Protein AF-A0A7X8XAA8-F1 (afdb_monomer_lite)

Foldseek 3Di:
DVVVLVLLVLQVVHAPEEAELLDDFAADPDPDQFDAAQKKKKKAWSDDWDFWAWQRGTDTDDHRHMYIYHHRITTDPPLQPGNAQTWMKMWILPDQWIWIWIWTQHRNSDIAIPDTGDTDHSVLSVLLVVLVVVLVPDDSVCSVVCVCVSPRVSVVVVSVRVSVVVVVVVVVVVVDPDDDPLQVRLVRVCRVCVNPPSDQVVSCVHSVHHSVSVD

pLDDT: mean 80.94, std 14.47, range [39.38, 98.06]

Structure (mmCIF, N/CA/C/O backbone):
data_AF-A0A7X8XAA8-F1
#
_entry.id   AF-A0A7X8XAA8-F1
#
loop_
_atom_site.group_PDB
_atom_site.id
_atom_site.type_symbol
_atom_site.label_atom_id
_atom_site.label_alt_id
_atom_site.label_comp_id
_atom_site.label_asym_id
_atom_site.label_entity_id
_atom_site.label_seq_id
_atom_site.pdbx_PDB_ins_code
_atom_site.Cartn_x
_atom_site.Cartn_y
_atom_site.Cartn_z
_atom_site.occupancy
_atom_site.B_iso_or_equiv
_atom_site.auth_seq_id
_atom_site.auth_comp_id
_atom_site.auth_asym_id
_atom_site.auth_atom_id
_atom_site.pdbx_PDB_model_num
ATOM 1 N N . MET A 1 1 ? -15.225 1.661 12.985 1.00 77.25 1 MET A N 1
ATOM 2 C CA . MET A 1 1 ? -14.283 0.663 13.542 1.00 77.25 1 MET A CA 1
ATOM 3 C C . MET A 1 1 ? -14.675 -0.763 13.195 1.00 77.25 1 MET A C 1
ATOM 5 O O . MET A 1 1 ? -13.894 -1.378 12.493 1.00 77.25 1 MET A O 1
ATOM 9 N N . GLN A 1 2 ? -15.850 -1.273 13.601 1.00 81.69 2 GLN A N 1
ATOM 10 C CA . GLN A 1 2 ? -16.258 -2.650 13.255 1.00 81.69 2 GLN A CA 1
ATOM 11 C C . GLN A 1 2 ? -16.286 -2.889 11.738 1.00 81.69 2 GLN A C 1
ATOM 13 O O . GLN A 1 2 ? -15.593 -3.772 11.270 1.00 81.69 2 GLN A O 1
ATOM 18 N N . GLN A 1 3 ? -16.923 -1.994 10.978 1.00 86.75 3 GLN A N 1
ATOM 19 C CA . GLN A 1 3 ? -16.920 -2.031 9.508 1.00 86.75 3 GLN A CA 1
ATOM 20 C C . GLN A 1 3 ? -15.513 -2.147 8.889 1.00 86.75 3 GLN A C 1
ATOM 22 O O . GLN A 1 3 ? -15.346 -2.810 7.876 1.00 86.75 3 GLN A O 1
ATOM 27 N N . ILE A 1 4 ? -14.506 -1.489 9.477 1.00 86.62 4 ILE A N 1
ATOM 28 C CA . ILE A 1 4 ? -13.125 -1.550 8.977 1.00 86.62 4 ILE A CA 1
ATOM 29 C C . ILE A 1 4 ? -12.546 -2.935 9.279 1.00 86.62 4 ILE A C 1
ATOM 31 O O . ILE A 1 4 ? -12.012 -3.565 8.380 1.00 86.62 4 ILE A O 1
ATOM 35 N N . LEU A 1 5 ? -12.695 -3.421 10.517 1.00 88.25 5 LEU A N 1
ATOM 36 C CA . LEU A 1 5 ? -12.249 -4.759 10.923 1.00 88.25 5 LEU A CA 1
ATOM 37 C C . LEU A 1 5 ? -12.874 -5.861 10.059 1.00 88.25 5 LEU A C 1
ATOM 39 O O . LEU A 1 5 ? -12.147 -6.722 9.580 1.00 88.25 5 LEU A O 1
ATOM 43 N N . ASP A 1 6 ? -14.183 -5.792 9.811 1.00 91.12 6 ASP A N 1
ATOM 44 C CA . ASP A 1 6 ? -14.889 -6.752 8.956 1.00 91.12 6 ASP A CA 1
ATOM 45 C C . ASP A 1 6 ? -14.329 -6.725 7.533 1.00 91.12 6 ASP A C 1
ATOM 47 O O . ASP A 1 6 ? -14.102 -7.767 6.930 1.00 91.12 6 ASP A O 1
ATOM 51 N N . ALA A 1 7 ? -14.037 -5.536 7.005 1.00 92.69 7 ALA A N 1
ATOM 52 C CA . ALA A 1 7 ? -13.470 -5.399 5.672 1.00 92.69 7 ALA A CA 1
ATOM 53 C C . ALA A 1 7 ? -12.024 -5.912 5.570 1.00 92.69 7 ALA A C 1
ATOM 55 O O . ALA A 1 7 ? -11.610 -6.324 4.495 1.00 92.69 7 ALA A O 1
ATOM 56 N N . PHE A 1 8 ? -11.258 -5.933 6.665 1.00 93.00 8 PHE A N 1
ATOM 57 C CA . PHE A 1 8 ? -9.909 -6.507 6.676 1.00 93.00 8 PHE A CA 1
ATOM 58 C C . PHE A 1 8 ? -9.892 -8.036 6.567 1.00 93.00 8 PHE A C 1
ATOM 60 O O . PHE A 1 8 ? -8.821 -8.579 6.302 1.00 93.00 8 PHE A O 1
ATOM 67 N N . THR A 1 9 ? -11.026 -8.729 6.731 1.00 93.62 9 THR A N 1
ATOM 68 C CA . THR A 1 9 ? -11.111 -10.199 6.577 1.00 93.62 9 THR A CA 1
ATOM 69 C C . THR A 1 9 ? -10.754 -10.675 5.168 1.00 93.62 9 THR A C 1
ATOM 71 O O . THR A 1 9 ? -10.327 -11.809 4.985 1.00 93.62 9 THR A O 1
ATOM 74 N N . VAL A 1 10 ? -10.806 -9.786 4.167 1.00 95.62 10 VAL A N 1
ATOM 75 C CA . VAL A 1 10 ? -10.358 -10.076 2.792 1.00 95.62 10 VAL A CA 1
ATOM 76 C C . VAL A 1 10 ? -8.880 -10.474 2.699 1.00 95.62 10 VAL A C 1
ATOM 78 O O . VAL A 1 10 ? -8.463 -11.005 1.678 1.00 95.62 10 VAL A O 1
ATOM 81 N N . PHE A 1 11 ? -8.093 -10.210 3.747 1.00 96.56 11 PHE A N 1
ATOM 82 C CA . PHE A 1 11 ? -6.684 -10.589 3.850 1.00 96.56 11 PHE A CA 1
ATOM 83 C C . PHE A 1 11 ? -6.437 -11.784 4.786 1.00 96.56 11 PHE A C 1
ATOM 85 O O . PHE A 1 11 ? -5.285 -12.056 5.118 1.00 96.56 11 PHE A O 1
ATOM 92 N N . ASP A 1 12 ? -7.472 -12.490 5.255 1.00 93.38 12 ASP A N 1
ATOM 93 C CA . ASP A 1 12 ? -7.299 -13.640 6.162 1.00 93.38 12 ASP A CA 1
ATOM 94 C C . ASP A 1 12 ? -6.573 -14.813 5.489 1.00 93.38 12 ASP A C 1
ATOM 96 O O . ASP A 1 12 ? -5.817 -15.527 6.143 1.00 93.38 12 ASP A O 1
ATOM 100 N N . GLU A 1 13 ? -6.719 -14.950 4.170 1.00 93.12 13 GLU A N 1
ATOM 101 C CA . GLU A 1 13 ? -5.966 -15.903 3.341 1.00 93.12 13 GLU A CA 1
ATOM 102 C C . GLU A 1 13 ? -4.630 -15.322 2.828 1.00 93.12 13 GLU A C 1
ATOM 104 O O . GLU A 1 13 ? -3.906 -15.967 2.070 1.00 93.12 13 GLU A O 1
ATOM 109 N N . GLY A 1 14 ? -4.281 -14.103 3.251 1.00 94.69 14 GLY A N 1
ATOM 110 C CA . GLY A 1 14 ? -3.087 -13.373 2.835 1.00 94.69 14 GLY A CA 1
ATOM 111 C C . GLY A 1 14 ? -3.331 -12.351 1.721 1.00 94.69 14 GLY A C 1
ATOM 112 O O . GLY A 1 14 ? -4.455 -12.067 1.312 1.00 94.69 14 GLY A O 1
ATOM 113 N N . ILE A 1 15 ? -2.239 -11.746 1.246 1.00 97.56 15 ILE A N 1
ATOM 114 C CA . ILE A 1 15 ? -2.271 -10.755 0.162 1.00 97.56 15 ILE A CA 1
ATOM 115 C C . ILE A 1 15 ? -2.392 -11.475 -1.179 1.00 97.56 15 ILE A C 1
ATOM 117 O O . ILE A 1 15 ? -1.536 -12.292 -1.531 1.00 97.56 15 ILE A O 1
ATOM 121 N N . ARG A 1 16 ? -3.412 -11.121 -1.962 1.00 96.38 16 ARG A N 1
ATOM 122 C CA . ARG A 1 16 ? -3.665 -11.713 -3.278 1.00 96.38 16 ARG A CA 1
ATOM 123 C C . ARG A 1 16 ? -2.578 -11.335 -4.285 1.00 96.38 16 ARG A C 1
ATOM 125 O O . ARG A 1 16 ? -1.954 -12.201 -4.893 1.00 96.38 16 ARG A O 1
ATOM 132 N N . THR A 1 17 ? -2.346 -10.043 -4.489 1.00 97.06 17 THR A N 1
ATOM 133 C CA . THR A 1 17 ? -1.332 -9.529 -5.422 1.00 97.06 17 THR A CA 1
ATOM 134 C C . THR A 1 17 ? -0.755 -8.217 -4.903 1.00 97.06 17 THR A C 1
ATOM 136 O O . THR A 1 17 ? -1.477 -7.396 -4.336 1.00 97.06 17 THR A O 1
ATOM 139 N N . ILE A 1 18 ? 0.550 -8.022 -5.104 1.00 98.06 18 ILE A N 1
ATOM 140 C CA . ILE A 1 18 ? 1.243 -6.765 -4.821 1.00 98.06 18 ILE A CA 1
ATOM 141 C C . ILE A 1 18 ? 1.504 -6.057 -6.152 1.00 98.06 18 ILE A C 1
ATOM 143 O O . ILE A 1 18 ? 2.109 -6.622 -7.062 1.00 98.06 18 ILE A O 1
ATOM 147 N N . TRP A 1 19 ? 1.046 -4.816 -6.260 1.00 96.88 19 TRP A N 1
ATOM 148 C CA . TRP A 1 19 ? 1.264 -3.937 -7.402 1.00 96.88 19 TRP A CA 1
ATOM 149 C C . TRP A 1 19 ? 2.312 -2.878 -7.061 1.00 96.88 19 TRP A C 1
ATOM 151 O O . TRP A 1 19 ? 2.327 -2.373 -5.943 1.00 96.88 19 TRP A O 1
ATOM 161 N N . CYS A 1 20 ? 3.147 -2.499 -8.025 1.00 95.81 20 CYS A N 1
ATOM 162 C CA . CYS A 1 20 ? 4.095 -1.389 -7.919 1.00 95.81 20 CYS A CA 1
ATOM 163 C C . CYS A 1 20 ? 4.279 -0.677 -9.271 1.00 95.81 20 CYS A C 1
ATOM 165 O O . CYS A 1 20 ? 3.674 -1.035 -10.289 1.00 95.81 20 CYS A O 1
ATOM 167 N N . GLU A 1 21 ? 5.140 0.337 -9.309 1.00 93.56 21 GLU A N 1
ATOM 168 C CA . GLU A 1 21 ? 5.478 1.123 -10.496 1.00 93.56 21 GLU A CA 1
ATOM 169 C C . GLU A 1 21 ? 6.071 0.303 -11.645 1.00 93.56 21 GLU A C 1
ATOM 171 O O . GLU A 1 21 ? 6.051 0.775 -12.783 1.00 93.56 21 GLU A O 1
ATOM 176 N N . HIS A 1 22 ? 6.537 -0.922 -11.390 1.00 94.25 22 HIS A N 1
ATOM 177 C CA . HIS A 1 22 ? 7.018 -1.851 -12.412 1.00 94.25 22 HIS A CA 1
ATOM 178 C C . HIS A 1 22 ? 5.917 -2.778 -12.952 1.00 94.25 22 HIS A C 1
ATOM 180 O O . HIS A 1 22 ? 6.056 -3.283 -14.062 1.00 94.25 22 HIS A O 1
ATOM 186 N N . SER A 1 23 ? 4.784 -2.940 -12.255 1.00 94.69 23 SER A N 1
ATOM 187 C CA . SER A 1 23 ? 3.727 -3.902 -12.620 1.00 94.69 23 SER A CA 1
ATOM 188 C C . SER A 1 23 ? 3.106 -3.623 -13.991 1.00 94.69 23 SER A C 1
ATOM 190 O O . SER A 1 23 ? 2.995 -2.462 -14.385 1.00 94.69 23 SER A O 1
ATOM 192 N N . PRO A 1 24 ? 2.667 -4.643 -14.746 1.00 93.06 24 PRO A N 1
ATOM 193 C CA . PRO A 1 24 ? 2.030 -4.418 -16.041 1.00 93.06 24 PRO A CA 1
ATOM 194 C C . PRO A 1 24 ? 0.742 -3.597 -15.889 1.00 93.06 24 PRO A C 1
ATOM 196 O O . PRO A 1 24 ? 0.038 -3.694 -14.886 1.00 93.06 24 PRO A O 1
ATOM 199 N N . GLY A 1 25 ? 0.416 -2.791 -16.897 1.00 90.81 25 GLY A N 1
ATOM 200 C CA . GLY A 1 25 ? -0.788 -1.966 -16.910 1.00 90.81 25 GLY A CA 1
ATOM 201 C C . GLY A 1 25 ? -1.141 -1.505 -18.318 1.00 90.81 25 GLY A C 1
ATOM 202 O O . GLY A 1 25 ? -0.377 -1.697 -19.263 1.00 90.81 25 GLY A O 1
ATOM 203 N N . THR A 1 26 ? -2.311 -0.894 -18.464 1.00 89.12 26 THR A N 1
ATOM 204 C CA . THR A 1 26 ? -2.765 -0.325 -19.741 1.00 89.12 26 THR A CA 1
ATOM 205 C C . THR A 1 26 ? -2.408 1.152 -19.835 1.00 89.12 26 THR A C 1
ATOM 207 O O . THR A 1 26 ? -2.364 1.832 -18.809 1.00 89.12 26 THR A O 1
ATOM 210 N N . ALA A 1 27 ? -2.228 1.672 -21.051 1.00 83.12 27 ALA A N 1
ATOM 211 C CA . ALA A 1 27 ? -2.095 3.111 -21.256 1.00 83.12 27 ALA A CA 1
ATOM 212 C C . ALA A 1 27 ? -3.321 3.855 -20.677 1.00 83.12 27 ALA A C 1
ATOM 214 O O . ALA A 1 27 ? -4.452 3.364 -20.793 1.00 83.12 27 ALA A O 1
ATOM 215 N N . PRO A 1 28 ? -3.125 5.012 -20.026 1.00 75.44 28 PRO A N 1
ATOM 216 C CA . PRO A 1 28 ? -4.223 5.785 -19.476 1.00 75.44 28 PRO A CA 1
ATOM 217 C C . PRO A 1 28 ? -5.096 6.319 -20.615 1.00 75.44 28 PRO A C 1
ATOM 219 O O . PRO A 1 28 ? -4.600 6.859 -21.598 1.00 75.44 28 PRO A O 1
ATOM 222 N N . ALA A 1 29 ? -6.416 6.176 -20.478 1.00 64.62 29 ALA A N 1
ATOM 223 C CA . ALA A 1 29 ? -7.370 6.641 -21.489 1.00 64.62 29 ALA A CA 1
ATOM 224 C C . ALA A 1 29 ? -7.437 8.178 -21.595 1.00 64.62 29 ALA A C 1
ATOM 226 O O . ALA A 1 29 ? -7.963 8.707 -22.569 1.00 64.62 29 ALA A O 1
ATOM 227 N N . GLN A 1 30 ? -6.948 8.892 -20.576 1.00 65.12 30 GLN A N 1
ATOM 228 C CA . GLN A 1 30 ? -6.946 10.351 -20.470 1.00 65.12 30 GLN A CA 1
ATOM 229 C C . GLN A 1 30 ? -5.693 10.814 -19.717 1.00 65.12 30 GLN A C 1
ATOM 231 O O . GLN A 1 30 ? -5.159 10.072 -18.889 1.00 65.12 30 GLN A O 1
ATOM 236 N N . ASN A 1 31 ? -5.267 12.059 -19.949 1.00 61.62 31 ASN A N 1
ATOM 237 C CA . ASN A 1 31 ? -4.254 12.722 -19.126 1.00 61.62 31 ASN A CA 1
ATOM 238 C C . ASN A 1 31 ? -4.831 13.003 -17.731 1.00 61.62 31 ASN A C 1
ATOM 240 O O . ASN A 1 31 ? -5.391 14.066 -17.477 1.00 61.62 31 ASN A O 1
ATOM 244 N N . ILE A 1 32 ? -4.724 12.026 -16.833 1.00 61.44 32 ILE A N 1
ATOM 245 C CA . ILE A 1 32 ? -5.051 12.191 -15.416 1.00 61.44 32 ILE A CA 1
ATOM 246 C C . ILE A 1 32 ? -3.877 12.951 -14.786 1.00 61.44 32 ILE A C 1
ATOM 248 O O . ILE A 1 32 ? -2.767 12.418 -14.829 1.00 61.44 32 ILE A O 1
ATOM 252 N N . PRO A 1 33 ? -4.071 14.163 -14.225 1.00 62.06 33 PRO A N 1
ATOM 253 C CA . PRO A 1 33 ? -2.987 14.902 -13.589 1.00 62.06 33 PRO A CA 1
ATOM 254 C C . PRO A 1 33 ? -2.483 14.088 -12.392 1.00 62.06 33 PRO A C 1
ATOM 256 O O . PRO A 1 33 ? -3.257 13.851 -11.458 1.00 62.06 33 PRO A O 1
ATOM 259 N N . PRO A 1 34 ? -1.232 13.605 -12.405 1.00 71.12 34 PRO A N 1
ATOM 260 C CA . PRO A 1 34 ? -0.747 12.800 -11.304 1.00 71.12 34 PRO A CA 1
ATOM 261 C C . PRO A 1 34 ? -0.390 13.685 -10.108 1.00 71.12 34 PRO A C 1
ATOM 263 O O . PRO A 1 34 ? 0.204 14.756 -10.251 1.00 71.12 34 PRO A O 1
ATOM 266 N N . GLY A 1 35 ? -0.708 13.194 -8.915 1.00 73.00 35 GLY A N 1
ATOM 267 C CA . GLY A 1 35 ? -0.018 13.593 -7.702 1.00 73.00 35 GLY A CA 1
ATOM 268 C C . GLY A 1 35 ? 1.384 12.988 -7.696 1.00 73.00 35 GLY A C 1
ATOM 269 O O . GLY A 1 35 ? 1.606 11.873 -8.169 1.00 73.00 35 GLY A O 1
ATOM 270 N N . ILE A 1 36 ? 2.338 13.753 -7.180 1.00 78.44 36 ILE A N 1
ATOM 271 C CA . ILE A 1 36 ? 3.693 13.297 -6.891 1.00 78.44 36 ILE A CA 1
ATOM 272 C C . ILE A 1 36 ? 4.021 13.809 -5.493 1.00 78.44 36 ILE A C 1
ATOM 274 O O . ILE A 1 36 ? 3.861 15.008 -5.221 1.00 78.44 36 ILE A O 1
ATOM 278 N N . HIS A 1 37 ? 4.459 12.902 -4.624 1.00 77.56 37 HIS A N 1
ATOM 279 C CA . HIS A 1 37 ? 4.748 13.181 -3.222 1.00 77.56 37 HIS A CA 1
ATOM 280 C C . HIS A 1 37 ? 6.083 12.545 -2.805 1.00 77.56 37 HIS A C 1
ATOM 282 O O . HIS A 1 37 ? 6.531 11.557 -3.388 1.00 77.56 37 HIS A O 1
ATOM 288 N N . LEU A 1 38 ? 6.727 13.145 -1.798 1.00 82.06 38 LEU A N 1
ATOM 289 C CA . LEU A 1 38 ? 8.023 12.716 -1.253 1.00 82.06 38 LEU A CA 1
ATOM 290 C C . LEU A 1 38 ? 7.922 11.409 -0.445 1.00 82.06 38 LEU A C 1
ATOM 292 O O . LEU A 1 38 ? 8.925 10.736 -0.215 1.00 82.06 38 LEU A O 1
ATOM 296 N N . HIS A 1 39 ? 6.726 11.078 0.032 1.00 86.06 39 HIS A N 1
ATOM 297 C CA . HIS A 1 39 ? 6.485 9.970 0.948 1.00 86.06 39 HIS A CA 1
ATOM 298 C C . HIS A 1 39 ? 6.043 8.715 0.203 1.00 86.06 39 HIS A C 1
ATOM 300 O O . HIS A 1 39 ? 5.437 8.802 -0.862 1.00 86.06 39 HIS A O 1
ATOM 306 N N . ARG A 1 40 ? 6.355 7.555 0.788 1.00 91.88 40 ARG A N 1
ATOM 307 C CA . ARG A 1 40 ? 5.866 6.263 0.299 1.00 91.88 40 ARG A CA 1
ATOM 308 C C . ARG A 1 40 ? 4.446 6.039 0.772 1.00 91.88 40 ARG A C 1
ATOM 310 O O . ARG A 1 40 ? 4.120 6.369 1.917 1.00 91.88 40 ARG A O 1
ATOM 317 N N . GLU A 1 41 ? 3.651 5.408 -0.075 1.00 93.38 41 GLU A N 1
ATOM 318 C CA . GLU A 1 41 ? 2.260 5.098 0.222 1.00 93.38 41 GLU A CA 1
ATOM 319 C C . GLU A 1 41 ? 1.934 3.645 -0.103 1.00 93.38 41 GLU A C 1
ATOM 321 O O . GLU A 1 41 ? 2.403 3.078 -1.087 1.00 93.38 41 GLU A O 1
ATOM 326 N N . ILE A 1 42 ? 1.113 3.041 0.746 1.00 95.69 42 ILE A N 1
ATOM 327 C CA . ILE A 1 42 ? 0.587 1.693 0.578 1.00 95.69 42 ILE A CA 1
ATOM 328 C C . ILE A 1 42 ? -0.929 1.805 0.572 1.00 95.69 42 ILE A C 1
ATOM 330 O O . ILE A 1 42 ? -1.519 2.358 1.501 1.00 95.69 42 ILE A O 1
ATOM 334 N N . LEU A 1 43 ? -1.560 1.248 -0.453 1.00 94.94 43 LEU A N 1
ATOM 335 C CA . LEU A 1 43 ? -3.006 1.149 -0.560 1.00 94.94 43 LEU A CA 1
ATOM 336 C C . LEU A 1 43 ? -3.432 -0.321 -0.500 1.00 94.94 43 LEU A C 1
ATOM 338 O O . LEU A 1 43 ? -3.081 -1.114 -1.366 1.00 94.94 43 LEU A O 1
ATOM 342 N N . PHE A 1 44 ? -4.249 -0.657 0.490 1.00 96.19 44 PHE A N 1
ATOM 343 C CA . PHE A 1 44 ? -4.960 -1.925 0.611 1.00 96.19 44 PHE A CA 1
ATOM 344 C C . PHE A 1 44 ? -6.379 -1.796 0.039 1.00 96.19 44 PHE A C 1
ATOM 346 O O . PHE A 1 44 ? -7.156 -0.926 0.462 1.00 96.19 44 PHE A O 1
ATOM 353 N N . VAL A 1 45 ? -6.737 -2.676 -0.899 1.00 94.69 45 VAL A N 1
ATOM 354 C CA . VAL A 1 45 ? -8.061 -2.688 -1.538 1.00 94.69 45 VAL A CA 1
ATOM 355 C C . VAL A 1 45 ? -9.005 -3.606 -0.761 1.00 94.69 45 VAL A C 1
ATOM 357 O O . VAL A 1 45 ? -8.923 -4.829 -0.857 1.00 94.69 45 VAL A O 1
ATOM 360 N N . LEU A 1 46 ? -9.912 -3.010 0.019 1.00 94.81 46 LEU A N 1
ATOM 361 C CA . LEU A 1 46 ? -10.834 -3.745 0.896 1.00 94.81 46 LEU A CA 1
ATOM 362 C C . LEU A 1 46 ? -12.183 -4.048 0.237 1.00 94.81 46 LEU A C 1
ATOM 364 O O . LEU A 1 46 ? -12.832 -5.035 0.569 1.00 94.81 46 LEU A O 1
ATOM 368 N N . LYS A 1 47 ? -12.642 -3.176 -0.664 1.00 92.50 47 LYS A N 1
ATOM 369 C CA . LYS A 1 47 ? -13.909 -3.341 -1.384 1.00 92.50 47 LYS A CA 1
ATOM 370 C C . LYS A 1 47 ? -13.893 -2.566 -2.695 1.00 92.50 47 LYS A C 1
ATOM 372 O O . LYS A 1 47 ? -13.383 -1.446 -2.738 1.00 92.50 47 LYS A O 1
ATOM 377 N N . GLY A 1 48 ? -14.577 -3.121 -3.691 1.00 86.81 48 GLY A N 1
ATOM 378 C CA . GLY A 1 48 ? -14.895 -2.461 -4.951 1.00 86.81 48 GLY A CA 1
ATOM 379 C C . GLY A 1 48 ? -13.924 -2.829 -6.065 1.00 86.81 48 GLY A C 1
ATOM 380 O O . GLY A 1 48 ? -12.902 -3.471 -5.835 1.00 86.81 48 GLY A O 1
ATOM 381 N N . ASN A 1 49 ? -14.271 -2.412 -7.279 1.00 79.31 49 ASN A N 1
ATOM 382 C CA . ASN A 1 49 ? -13.425 -2.556 -8.457 1.00 79.31 49 ASN A CA 1
ATOM 383 C C . ASN A 1 49 ? -12.927 -1.173 -8.852 1.00 79.31 49 ASN A C 1
ATOM 385 O O . ASN A 1 49 ? -13.729 -0.266 -9.084 1.00 79.31 49 ASN A O 1
ATOM 389 N N . TYR A 1 50 ? -11.610 -1.017 -8.937 1.00 79.69 50 TYR A N 1
ATOM 390 C CA . TYR A 1 50 ? -10.988 0.272 -9.195 1.00 79.69 50 TYR A CA 1
ATOM 391 C C . TYR A 1 50 ? -9.928 0.146 -10.281 1.00 79.69 50 TYR A C 1
ATOM 393 O O . TYR A 1 50 ? -9.151 -0.805 -10.309 1.00 79.69 50 TYR A O 1
ATOM 401 N N . ARG A 1 51 ? -9.881 1.127 -11.181 1.00 86.62 51 ARG A N 1
ATOM 402 C CA . ARG A 1 51 ? -8.764 1.299 -12.110 1.00 86.62 51 ARG A CA 1
ATOM 403 C C . ARG A 1 51 ? -7.850 2.356 -11.515 1.00 86.62 51 ARG A C 1
ATOM 405 O O . ARG A 1 51 ? -8.255 3.508 -11.420 1.00 86.62 51 ARG A O 1
ATOM 412 N N . PHE A 1 52 ? -6.649 1.959 -11.106 1.00 88.00 52 PHE A N 1
ATOM 413 C CA . PHE A 1 52 ? -5.715 2.819 -10.386 1.00 88.00 52 PHE A CA 1
ATOM 414 C C . PHE A 1 52 ? -4.644 3.373 -11.341 1.00 88.00 52 PHE A C 1
ATOM 416 O O . PHE A 1 52 ? -3.854 2.597 -11.884 1.00 88.00 52 PHE A O 1
ATOM 423 N N . PRO A 1 53 ? -4.596 4.697 -11.575 1.00 89.12 53 PRO A N 1
ATOM 424 C CA . PRO A 1 53 ? -3.487 5.353 -12.260 1.00 89.12 53 PRO A CA 1
ATOM 425 C C . PRO A 1 53 ? -2.198 5.296 -11.4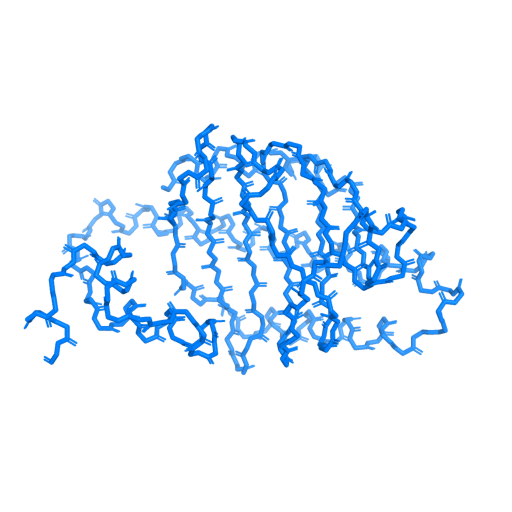30 1.00 89.12 53 PRO A C 1
ATOM 427 O O . PRO A 1 53 ? -2.130 5.871 -10.343 1.00 89.12 53 PRO A O 1
ATOM 430 N N . LEU A 1 54 ? -1.168 4.646 -11.967 1.00 90.75 54 LEU A N 1
ATOM 431 C CA . LEU A 1 54 ? 0.149 4.487 -11.353 1.00 90.75 54 LEU A CA 1
ATOM 432 C C . LEU A 1 54 ? 1.224 4.589 -12.430 1.00 90.75 54 LEU A C 1
ATOM 434 O O . LEU A 1 54 ? 1.155 3.878 -13.419 1.00 90.75 54 LEU A O 1
ATOM 438 N N . ASN A 1 55 ? 2.215 5.450 -12.241 1.00 90.44 55 ASN A N 1
ATOM 439 C CA . ASN A 1 55 ? 3.387 5.631 -13.094 1.00 90.44 55 ASN A CA 1
ATOM 440 C C . ASN A 1 55 ? 3.086 5.623 -14.607 1.00 90.44 55 ASN A C 1
ATOM 442 O O . ASN A 1 55 ? 3.560 4.761 -15.345 1.00 90.44 55 ASN A O 1
ATOM 446 N N . HIS A 1 56 ? 2.246 6.557 -15.065 1.00 86.38 56 HIS A N 1
ATOM 447 C CA . HIS A 1 56 ? 1.850 6.705 -16.478 1.00 86.38 56 HIS A CA 1
ATOM 448 C C . HIS A 1 56 ? 1.113 5.503 -17.098 1.00 86.38 56 HIS A C 1
ATOM 450 O O . HIS A 1 56 ? 0.945 5.439 -18.315 1.00 86.38 56 HIS A O 1
ATOM 456 N N . LYS A 1 57 ? 0.620 4.577 -16.275 1.00 89.56 57 LYS A N 1
ATOM 457 C CA . LYS A 1 57 ? -0.243 3.458 -16.667 1.00 89.56 57 LYS A CA 1
ATOM 458 C C . LYS A 1 57 ? -1.438 3.358 -15.729 1.00 89.56 57 LYS A C 1
ATOM 460 O O . LYS A 1 57 ? -1.549 4.064 -14.729 1.00 89.56 57 LYS A O 1
ATOM 465 N N . VAL A 1 58 ? -2.363 2.481 -16.083 1.00 90.12 58 VAL A N 1
ATOM 466 C CA . VAL A 1 58 ? -3.534 2.141 -15.282 1.00 90.12 58 VAL A CA 1
ATOM 467 C C . VAL A 1 58 ? -3.488 0.653 -14.981 1.00 90.12 58 VAL A C 1
ATOM 469 O O . VAL A 1 58 ? -3.480 -0.166 -15.904 1.00 90.12 58 VAL A O 1
ATOM 472 N N . ILE A 1 59 ? -3.476 0.321 -13.695 1.00 91.62 59 ILE A N 1
ATOM 473 C CA . ILE A 1 59 ? -3.611 -1.046 -13.186 1.00 91.62 59 ILE A CA 1
ATOM 474 C C . ILE A 1 59 ? -5.065 -1.297 -12.756 1.00 91.62 59 ILE A C 1
ATOM 476 O O . ILE A 1 59 ? -5.835 -0.353 -12.560 1.00 91.62 59 ILE A O 1
ATOM 480 N N . ALA A 1 60 ? -5.461 -2.563 -12.641 1.00 91.25 60 ALA A N 1
ATOM 481 C CA . ALA A 1 60 ? -6.828 -2.966 -12.297 1.00 91.25 60 ALA A CA 1
ATOM 482 C C . ALA A 1 60 ? -6.838 -3.860 -11.042 1.00 91.25 60 ALA A C 1
ATOM 484 O O . ALA A 1 60 ? -7.146 -5.053 -11.147 1.00 91.25 60 ALA A O 1
ATOM 485 N N . PRO A 1 61 ? -6.459 -3.310 -9.873 1.00 92.19 61 PRO A N 1
ATOM 486 C CA . PRO A 1 61 ? -6.407 -4.066 -8.631 1.00 92.19 61 PRO A CA 1
ATOM 487 C C . PRO A 1 61 ? -7.784 -4.624 -8.260 1.00 92.19 61 PRO A C 1
ATOM 489 O O . PRO A 1 61 ? -8.828 -4.041 -8.569 1.00 92.19 61 PRO A O 1
ATOM 492 N N . GLN A 1 62 ? -7.763 -5.765 -7.588 1.00 93.56 62 GLN A N 1
ATOM 493 C CA . GLN A 1 62 ? -8.928 -6.458 -7.059 1.00 93.56 62 GLN A CA 1
ATOM 494 C C . GLN A 1 62 ? -8.948 -6.381 -5.530 1.00 93.56 62 GLN A C 1
ATOM 496 O O . GLN A 1 62 ? -7.965 -6.017 -4.888 1.00 93.56 62 GLN A O 1
ATOM 501 N N . VAL A 1 63 ? -10.081 -6.747 -4.933 1.00 95.31 63 VAL A N 1
ATOM 502 C CA . VAL A 1 63 ? -10.178 -6.912 -3.478 1.00 95.31 63 VAL A CA 1
ATOM 503 C C . VAL A 1 63 ? -9.123 -7.914 -2.993 1.00 95.31 63 VAL A C 1
ATOM 505 O O . VAL A 1 63 ? -8.960 -8.978 -3.592 1.00 95.31 63 VAL A O 1
ATOM 508 N N . GLY A 1 64 ? -8.409 -7.555 -1.923 1.00 96.44 64 GLY A N 1
ATOM 509 C CA . GLY A 1 64 ? -7.283 -8.332 -1.394 1.00 96.44 64 GLY A CA 1
ATOM 510 C C . GLY A 1 64 ? -5.932 -8.013 -2.046 1.00 96.44 64 GLY A C 1
ATOM 511 O O . GLY A 1 64 ? -4.910 -8.575 -1.641 1.00 96.44 64 GLY A O 1
ATOM 512 N N . ASP A 1 65 ? -5.891 -7.109 -3.027 1.00 97.12 65 ASP A N 1
ATOM 513 C CA . ASP A 1 65 ? -4.637 -6.599 -3.575 1.00 97.12 65 ASP A CA 1
ATOM 514 C C . ASP A 1 65 ? -4.074 -5.448 -2.729 1.00 97.12 65 ASP A C 1
ATOM 516 O O . ASP A 1 65 ? -4.791 -4.721 -2.027 1.00 97.12 65 ASP A O 1
ATOM 520 N N . VAL A 1 66 ? -2.760 -5.262 -2.848 1.00 97.69 66 VAL A N 1
ATOM 521 C CA . VAL A 1 66 ? -2.011 -4.160 -2.244 1.00 97.69 66 VAL A CA 1
ATOM 522 C C . VAL A 1 66 ? -1.260 -3.408 -3.330 1.00 97.69 66 VAL A C 1
ATOM 524 O O . VAL A 1 66 ? -0.673 -4.017 -4.218 1.00 97.69 66 VAL A O 1
ATOM 527 N N . ILE A 1 67 ? -1.262 -2.082 -3.263 1.00 96.88 67 ILE A N 1
ATOM 528 C CA . ILE A 1 67 ? -0.539 -1.209 -4.184 1.00 96.88 67 ILE A CA 1
ATOM 529 C C . ILE A 1 67 ? 0.543 -0.484 -3.397 1.00 96.88 67 ILE A C 1
ATOM 531 O O . ILE A 1 67 ? 0.259 0.177 -2.400 1.00 96.88 67 ILE A O 1
ATOM 535 N N . LEU A 1 68 ? 1.775 -0.621 -3.865 1.00 97.38 68 LEU A N 1
ATOM 536 C CA . LEU A 1 68 ? 2.961 0.054 -3.377 1.00 97.38 68 LEU A CA 1
ATOM 537 C C . LEU A 1 68 ? 3.269 1.240 -4.284 1.00 97.38 68 LEU A C 1
ATOM 539 O O . LEU A 1 68 ? 3.326 1.107 -5.507 1.00 97.38 68 LEU A O 1
ATOM 543 N N . ILE A 1 69 ? 3.455 2.402 -3.672 1.00 95.12 69 ILE A N 1
ATOM 544 C CA . ILE A 1 69 ? 3.732 3.655 -4.358 1.00 95.12 69 ILE A CA 1
ATOM 545 C C . ILE A 1 69 ? 5.002 4.234 -3.745 1.00 95.12 69 ILE A C 1
ATOM 547 O O . ILE A 1 69 ? 4.993 4.716 -2.608 1.00 95.12 69 ILE A O 1
ATOM 551 N N . ASP A 1 70 ? 6.109 4.133 -4.479 1.00 94.38 70 ASP A N 1
ATOM 552 C CA . ASP A 1 70 ? 7.375 4.692 -4.017 1.00 94.38 70 ASP A CA 1
ATOM 553 C C . ASP A 1 70 ? 7.394 6.228 -4.139 1.00 94.38 70 ASP A C 1
ATOM 555 O O . ASP A 1 70 ? 6.520 6.864 -4.743 1.00 94.38 70 ASP A O 1
ATOM 559 N N . ARG A 1 71 ? 8.414 6.841 -3.544 1.00 89.56 71 ARG A N 1
ATOM 560 C CA . ARG A 1 71 ? 8.662 8.277 -3.589 1.00 89.56 71 ARG A CA 1
ATOM 561 C C . ARG A 1 71 ? 8.737 8.735 -5.033 1.00 89.56 71 ARG A C 1
ATOM 563 O O . ARG A 1 71 ? 9.360 8.093 -5.874 1.00 89.56 71 ARG A O 1
ATOM 570 N N . TRP A 1 72 ? 8.147 9.894 -5.294 1.00 88.06 72 TRP A N 1
ATOM 571 C CA . TRP A 1 72 ? 8.182 10.530 -6.609 1.00 88.06 72 TRP A CA 1
ATOM 572 C C . TRP A 1 72 ? 7.502 9.740 -7.734 1.00 88.06 72 TRP A C 1
ATOM 574 O O . TRP A 1 72 ? 7.551 10.165 -8.888 1.00 88.06 72 TRP A O 1
ATOM 584 N N . ILE A 1 73 ? 6.809 8.645 -7.417 1.00 89.38 73 ILE A N 1
ATOM 585 C CA . ILE A 1 73 ? 6.016 7.920 -8.398 1.00 89.38 73 ILE A CA 1
ATOM 586 C C . ILE A 1 73 ? 4.712 8.670 -8.638 1.00 89.38 73 ILE A C 1
ATOM 588 O O . ILE A 1 73 ? 3.935 8.941 -7.722 1.00 89.38 73 ILE A O 1
ATOM 592 N N . ALA A 1 74 ? 4.468 8.994 -9.903 1.00 87.94 74 ALA A N 1
ATOM 593 C CA . ALA A 1 74 ? 3.256 9.656 -10.347 1.00 87.94 74 ALA A CA 1
ATOM 594 C C . ALA A 1 74 ? 2.045 8.737 -10.127 1.00 87.94 74 ALA A C 1
ATOM 596 O O . ALA A 1 74 ? 2.002 7.635 -10.668 1.00 87.94 74 ALA A O 1
ATOM 597 N N . HIS A 1 75 ? 1.048 9.161 -9.359 1.00 88.06 75 HIS A N 1
ATOM 598 C CA . HIS A 1 75 ? -0.153 8.359 -9.115 1.00 88.06 75 HIS A CA 1
ATOM 599 C C . HIS A 1 75 ? -1.365 9.253 -8.869 1.00 88.06 75 HIS A C 1
ATOM 601 O O . HIS A 1 75 ? -1.246 10.453 -8.631 1.00 88.06 75 HIS A O 1
ATOM 607 N N . CYS A 1 76 ? -2.564 8.687 -8.961 1.00 82.00 76 CYS A N 1
ATOM 608 C CA . CYS A 1 76 ? -3.775 9.425 -8.635 1.00 82.00 76 CYS A CA 1
ATOM 609 C C . CYS A 1 76 ? -4.797 8.492 -8.009 1.00 82.00 76 CYS A C 1
ATOM 611 O O . CYS A 1 76 ? -5.187 7.487 -8.599 1.00 82.00 76 CYS A O 1
ATOM 613 N N . ALA A 1 77 ? -5.314 8.870 -6.846 1.00 70.50 77 ALA A N 1
ATOM 614 C CA . ALA A 1 77 ? -6.411 8.139 -6.239 1.00 70.50 77 ALA A CA 1
ATOM 615 C C . ALA A 1 77 ? -7.736 8.284 -7.025 1.00 70.50 77 ALA A C 1
ATOM 617 O O . ALA A 1 77 ? -8.687 7.611 -6.668 1.00 70.50 77 ALA A O 1
ATOM 618 N N . ASN A 1 78 ? -7.784 9.140 -8.068 1.00 64.62 78 ASN A N 1
ATOM 619 C CA . ASN A 1 78 ? -8.857 9.435 -9.043 1.00 64.62 78 ASN A CA 1
ATOM 620 C C . ASN A 1 78 ? -10.269 8.899 -8.730 1.00 64.62 78 ASN A C 1
ATOM 622 O O . ASN A 1 78 ? -10.936 8.260 -9.550 1.00 64.62 78 ASN A O 1
ATOM 626 N N . TYR A 1 79 ? -10.751 9.213 -7.532 1.00 65.81 79 TYR A N 1
ATOM 627 C CA . TYR A 1 79 ? -12.013 8.710 -7.004 1.00 65.81 79 TYR A CA 1
ATOM 628 C C . TYR A 1 79 ? -13.253 9.289 -7.688 1.00 65.81 79 TYR A C 1
ATOM 630 O O . TYR A 1 79 ? -14.353 8.798 -7.467 1.00 65.81 79 TYR A O 1
ATOM 638 N N . SER A 1 80 ? -13.090 10.323 -8.513 1.00 53.56 80 SER A N 1
ATOM 639 C CA . SER A 1 80 ? -14.185 11.121 -9.064 1.00 53.56 80 SER A CA 1
ATOM 640 C C . SER A 1 80 ? -14.778 10.587 -10.372 1.00 53.56 80 SER A C 1
ATOM 642 O O . SER A 1 80 ? -15.891 10.979 -10.710 1.00 53.56 80 SER A O 1
ATOM 644 N N . ILE A 1 81 ? -14.083 9.717 -11.121 1.00 54.22 81 ILE A N 1
ATOM 645 C CA . ILE A 1 81 ? -14.495 9.377 -12.502 1.00 54.22 81 ILE A CA 1
ATOM 646 C C . ILE A 1 81 ? -14.878 7.897 -12.676 1.00 54.22 81 ILE A C 1
ATOM 648 O O . ILE A 1 81 ? -15.715 7.583 -13.520 1.00 54.22 81 ILE A O 1
ATOM 652 N N . GLN A 1 82 ? -14.311 6.974 -11.889 1.00 57.97 82 GLN A N 1
ATOM 653 C CA . GLN A 1 82 ? -14.510 5.524 -12.099 1.00 57.97 82 GLN A CA 1
ATOM 654 C C . GLN A 1 82 ? -14.754 4.712 -10.821 1.00 57.97 82 GLN A C 1
ATOM 656 O O . GLN A 1 82 ? -15.111 3.541 -10.906 1.00 57.97 82 GLN A O 1
ATOM 661 N N . GLY A 1 83 ? -14.578 5.315 -9.644 1.00 60.31 83 GLY A N 1
ATOM 662 C CA . GLY A 1 83 ? -14.722 4.629 -8.368 1.00 60.31 83 GLY A CA 1
ATOM 663 C C . GLY A 1 83 ? -16.129 4.746 -7.798 1.00 60.31 83 GLY A C 1
ATOM 664 O O . GLY A 1 83 ? -16.576 5.850 -7.505 1.00 60.31 83 GLY A O 1
ATOM 665 N N . ARG A 1 84 ? -16.824 3.621 -7.615 1.00 71.94 84 ARG A N 1
ATOM 666 C CA . ARG A 1 84 ? -18.118 3.563 -6.916 1.00 71.94 84 ARG A CA 1
ATOM 667 C C . ARG A 1 84 ? -18.116 2.404 -5.936 1.00 71.94 84 ARG A C 1
ATOM 669 O O . ARG A 1 84 ? -17.581 1.346 -6.251 1.00 71.94 84 ARG A O 1
ATOM 676 N N . ASP A 1 85 ? -18.731 2.622 -4.777 1.00 83.12 85 ASP A N 1
ATOM 677 C CA . ASP A 1 85 ? -18.865 1.615 -3.717 1.00 83.12 85 ASP A CA 1
ATOM 678 C C . ASP A 1 85 ? -17.531 0.950 -3.334 1.00 83.12 85 ASP A C 1
ATOM 680 O O . ASP A 1 85 ? -17.370 -0.273 -3.356 1.00 83.12 85 ASP A O 1
ATOM 684 N N . MET A 1 86 ? -16.548 1.789 -3.007 1.00 87.75 86 MET A N 1
ATOM 685 C CA . MET A 1 86 ? -15.186 1.352 -2.710 1.00 87.75 86 MET A CA 1
ATOM 686 C C . MET A 1 86 ? -14.829 1.583 -1.253 1.00 87.75 86 MET A C 1
ATOM 688 O O . MET A 1 86 ? -15.300 2.529 -0.611 1.00 87.75 86 MET A O 1
ATOM 692 N N . LEU A 1 87 ? -13.938 0.735 -0.752 1.00 91.50 87 LEU A N 1
ATOM 693 C CA . LEU A 1 87 ? -13.327 0.894 0.554 1.00 91.50 87 LEU A CA 1
ATOM 694 C C . LEU A 1 87 ? -11.831 0.640 0.430 1.00 91.50 87 LEU A C 1
ATOM 696 O O . LEU A 1 87 ? -11.398 -0.465 0.111 1.00 91.50 87 LEU A O 1
ATOM 700 N N . HIS A 1 88 ? -11.054 1.681 0.684 1.00 91.94 88 HIS A N 1
ATOM 701 C CA . HIS A 1 88 ? -9.607 1.676 0.561 1.00 91.94 88 HIS A CA 1
ATOM 702 C C . HIS A 1 88 ? -8.980 2.021 1.902 1.00 91.94 88 HIS A C 1
ATOM 704 O O . HIS A 1 88 ? -9.441 2.930 2.602 1.00 91.94 88 HIS A O 1
ATOM 710 N N . PHE A 1 89 ? -7.911 1.318 2.251 1.00 93.00 89 PHE A N 1
ATOM 711 C CA . PHE A 1 89 ? -7.121 1.628 3.429 1.00 93.00 89 PHE A CA 1
ATOM 712 C C . PHE A 1 89 ? -5.724 2.037 3.001 1.00 93.00 89 PHE A C 1
ATOM 714 O O . PHE A 1 89 ? -5.021 1.288 2.336 1.00 93.00 89 PHE A O 1
ATOM 721 N N . TRP A 1 90 ? -5.342 3.243 3.376 1.00 91.31 90 TRP A N 1
ATOM 722 C CA . TRP A 1 90 ? -4.079 3.844 3.005 1.00 91.31 90 TRP A CA 1
ATOM 723 C C . TRP A 1 90 ? -3.159 3.926 4.200 1.00 91.31 90 TRP A C 1
ATOM 725 O O . TRP A 1 90 ? -3.591 4.187 5.328 1.00 91.31 90 TRP A O 1
ATOM 735 N N . VAL A 1 91 ? -1.882 3.772 3.901 1.00 91.19 91 VAL A N 1
ATOM 736 C CA . VAL A 1 91 ? -0.782 3.940 4.828 1.00 91.19 91 VAL A CA 1
ATOM 737 C C . VAL A 1 91 ? 0.248 4.836 4.161 1.00 91.19 91 VAL A C 1
ATOM 739 O O . VAL A 1 91 ? 0.697 4.538 3.062 1.00 91.19 91 VAL A O 1
ATOM 742 N N . ASN A 1 92 ? 0.631 5.920 4.819 1.00 88.44 92 ASN A N 1
ATOM 743 C CA . ASN A 1 92 ? 1.661 6.840 4.355 1.00 88.44 92 ASN A CA 1
ATOM 744 C C . ASN A 1 92 ? 2.832 6.839 5.338 1.00 88.44 92 ASN A C 1
ATOM 746 O O . ASN A 1 92 ? 2.646 6.914 6.556 1.00 88.44 92 ASN A O 1
ATOM 750 N N . LEU A 1 93 ? 4.041 6.711 4.797 1.00 88.00 93 LEU A N 1
ATOM 751 C CA . LEU A 1 93 ? 5.287 6.666 5.550 1.00 88.00 93 LEU A CA 1
ATOM 752 C C . LEU A 1 93 ? 5.939 8.054 5.473 1.00 88.00 93 LEU A C 1
ATOM 754 O O . LEU A 1 93 ? 6.730 8.323 4.563 1.00 88.00 93 LEU A O 1
ATOM 758 N N . SER A 1 94 ? 5.626 8.927 6.436 1.00 79.19 94 SER A N 1
ATOM 759 C CA . SER A 1 94 ? 6.117 10.310 6.482 1.00 79.19 94 SER A CA 1
ATOM 760 C C . SER A 1 94 ? 6.942 10.588 7.740 1.00 79.19 94 SER A C 1
ATOM 762 O O . SER A 1 94 ? 6.512 10.361 8.872 1.00 79.19 94 SER A O 1
ATOM 764 N N . GLY A 1 95 ? 8.165 11.090 7.545 1.00 74.56 95 GLY A N 1
ATOM 765 C CA . GLY A 1 95 ? 9.092 11.383 8.638 1.00 74.56 95 GLY A CA 1
ATOM 766 C C . GLY A 1 95 ? 9.378 10.142 9.487 1.00 74.56 95 GLY A C 1
ATOM 767 O O . GLY A 1 95 ? 9.765 9.107 8.952 1.00 74.56 95 GLY A O 1
ATOM 768 N N . ALA A 1 96 ? 9.165 10.2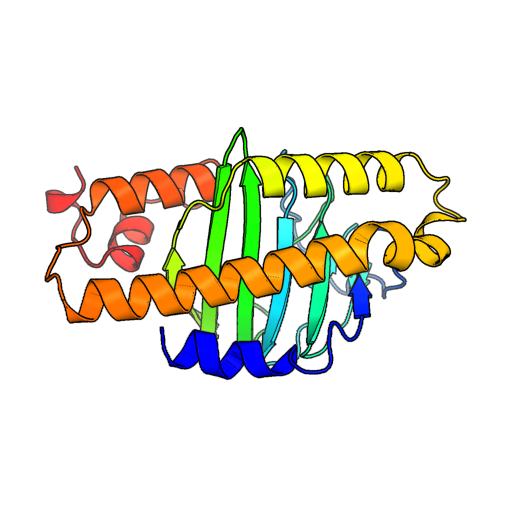45 10.800 1.00 67.88 96 ALA A N 1
ATOM 769 C CA . ALA A 1 96 ? 9.303 9.143 11.761 1.00 67.88 96 ALA A CA 1
ATOM 770 C C . ALA A 1 96 ? 7.952 8.514 12.160 1.00 67.88 96 ALA A C 1
ATOM 772 O O . ALA A 1 96 ? 7.836 7.931 13.242 1.00 67.88 96 ALA A O 1
ATOM 773 N N . ARG A 1 97 ? 6.902 8.711 11.350 1.00 71.00 97 ARG A N 1
ATOM 774 C CA . ARG A 1 97 ? 5.547 8.243 11.642 1.00 71.00 97 ARG A CA 1
ATOM 775 C C . ARG A 1 97 ? 4.930 7.526 10.447 1.00 71.00 97 ARG A C 1
ATOM 777 O O . ARG A 1 97 ? 5.187 7.829 9.285 1.00 71.00 97 ARG A O 1
ATOM 784 N N . ILE A 1 98 ? 4.046 6.592 10.770 1.00 78.31 98 ILE A N 1
ATOM 785 C CA . ILE A 1 98 ? 3.139 5.977 9.808 1.00 78.31 98 ILE A CA 1
ATOM 786 C C . ILE A 1 98 ? 1.757 6.575 10.025 1.00 78.31 98 ILE A C 1
ATOM 788 O O . ILE A 1 98 ? 1.214 6.480 11.122 1.00 78.31 98 ILE A O 1
ATOM 792 N N . TYR A 1 99 ? 1.178 7.164 8.989 1.00 81.62 99 TYR A N 1
ATOM 793 C CA . TYR A 1 99 ? -0.184 7.680 9.018 1.00 81.62 99 TYR A CA 1
ATOM 794 C C . TYR A 1 99 ? -1.109 6.708 8.306 1.00 81.62 99 TYR A C 1
ATOM 796 O O . TYR A 1 99 ? -0.777 6.196 7.244 1.00 81.62 99 TYR A O 1
ATOM 804 N N . MET A 1 100 ? -2.281 6.463 8.886 1.00 85.12 100 MET A N 1
ATOM 805 C CA . MET A 1 100 ? -3.256 5.532 8.326 1.00 85.12 100 MET A CA 1
ATOM 806 C C . MET A 1 100 ? -4.613 6.192 8.161 1.00 85.12 100 MET A C 1
ATOM 808 O O . MET A 1 100 ? -5.075 6.903 9.061 1.00 85.12 100 MET A O 1
ATOM 812 N N . TRP A 1 101 ? -5.294 5.903 7.060 1.00 83.56 101 TRP A N 1
ATOM 813 C CA . TRP A 1 101 ? -6.673 6.327 6.865 1.00 83.56 101 TRP A CA 1
ATOM 814 C C . TRP A 1 101 ? -7.477 5.304 6.083 1.00 83.56 101 TRP A C 1
ATOM 816 O O . TRP A 1 101 ? -6.969 4.583 5.233 1.00 83.56 101 TRP A O 1
ATOM 826 N N . CYS A 1 102 ? -8.771 5.259 6.371 1.00 87.69 102 CYS A N 1
ATOM 827 C CA . CYS A 1 102 ? -9.708 4.418 5.644 1.00 87.69 102 CYS A CA 1
ATOM 828 C C . CYS A 1 102 ? -10.716 5.317 4.936 1.00 87.69 102 CYS A C 1
ATOM 830 O O . CYS A 1 102 ? -11.432 6.078 5.593 1.00 87.69 102 CYS A O 1
ATOM 832 N N . ILE A 1 103 ? -10.736 5.253 3.606 1.00 85.50 103 ILE A N 1
ATOM 833 C CA . ILE A 1 103 ? -11.611 6.052 2.751 1.00 85.50 103 ILE A CA 1
ATOM 834 C C . ILE A 1 103 ? -12.688 5.143 2.183 1.00 85.50 103 ILE A C 1
ATOM 836 O O . ILE A 1 103 ? -12.396 4.140 1.533 1.00 85.50 103 ILE A O 1
ATOM 840 N N . GLN A 1 104 ? -13.934 5.540 2.404 1.00 87.31 104 GLN A N 1
ATOM 841 C CA . GLN A 1 104 ? -15.097 4.973 1.751 1.00 87.31 104 GLN A CA 1
ATOM 842 C C . GLN A 1 104 ? -15.586 5.931 0.666 1.00 87.31 104 GLN A C 1
ATOM 844 O O . GLN A 1 104 ? -15.686 7.140 0.896 1.00 87.31 104 GLN A O 1
ATOM 849 N N . LEU A 1 105 ? -15.926 5.374 -0.491 1.00 83.62 105 LEU A N 1
ATOM 850 C CA . LEU A 1 105 ? -16.630 6.075 -1.559 1.00 83.62 105 LEU A CA 1
ATOM 851 C C . LEU A 1 105 ? -17.975 5.413 -1.769 1.00 83.62 105 LEU A C 1
ATOM 853 O O . LEU A 1 105 ? -18.041 4.202 -1.977 1.00 83.62 105 LEU A O 1
ATOM 857 N N . ASP A 1 106 ? -19.038 6.200 -1.685 1.00 79.62 106 ASP A N 1
ATOM 858 C CA . ASP A 1 106 ? -20.378 5.705 -1.963 1.00 79.62 106 ASP A CA 1
ATOM 859 C C . ASP A 1 106 ? -20.634 5.553 -3.476 1.00 79.62 106 ASP A C 1
ATOM 861 O O . ASP A 1 106 ? -19.769 5.784 -4.326 1.00 79.62 106 ASP A O 1
ATOM 865 N N . LEU A 1 107 ? -21.841 5.103 -3.819 1.00 74.25 107 LEU A N 1
ATOM 866 C CA . LEU A 1 107 ? -22.268 4.883 -5.204 1.00 74.25 107 LEU A CA 1
ATOM 867 C C . LEU A 1 107 ? -22.377 6.174 -6.032 1.00 74.25 107 LEU A C 1
ATOM 869 O O . LEU A 1 107 ? -22.384 6.108 -7.261 1.00 74.25 107 LEU A O 1
ATOM 873 N N . TYR A 1 108 ? -22.456 7.328 -5.373 1.00 72.06 108 TYR A N 1
ATOM 874 C CA . TYR A 1 108 ? -22.663 8.643 -5.975 1.00 72.06 108 TYR A CA 1
ATOM 875 C C . TYR A 1 108 ? -21.383 9.495 -5.976 1.00 72.06 108 TYR A C 1
ATOM 877 O O . TYR A 1 108 ? -21.423 10.663 -6.357 1.00 72.06 108 TYR A O 1
ATOM 885 N N . GLY A 1 109 ? -20.241 8.917 -5.582 1.00 66.50 109 GLY A N 1
ATOM 886 C CA . GLY A 1 109 ? -18.949 9.605 -5.522 1.00 66.50 109 GLY A CA 1
ATOM 887 C C . GLY A 1 109 ? -18.728 10.410 -4.236 1.00 66.50 109 GLY A C 1
ATOM 888 O O . GLY A 1 109 ? -17.738 11.137 -4.126 1.00 66.50 109 GLY A O 1
ATOM 889 N N . GLY A 1 110 ? -19.614 10.281 -3.246 1.00 71.81 110 GLY A N 1
ATOM 890 C CA . GLY A 1 110 ? -19.431 10.856 -1.921 1.00 71.81 110 GLY A CA 1
ATOM 891 C C . GLY A 1 110 ? -18.269 10.184 -1.191 1.00 71.81 110 GLY A C 1
ATOM 892 O O . GLY A 1 110 ? -18.221 8.962 -1.049 1.00 71.81 110 GLY A O 1
ATOM 893 N N . ARG A 1 111 ? -17.310 10.992 -0.725 1.00 77.25 111 ARG A N 1
ATOM 894 C CA . ARG A 1 111 ? -16.100 10.536 -0.022 1.00 77.25 111 ARG A CA 1
ATOM 895 C C . ARG A 1 111 ? -16.244 10.709 1.487 1.00 77.25 111 ARG A C 1
ATOM 897 O O . ARG A 1 111 ? -16.404 11.834 1.962 1.00 77.25 111 ARG A O 1
ATOM 904 N N . LYS A 1 112 ? -16.070 9.623 2.244 1.00 80.00 112 LYS A N 1
ATOM 905 C CA . LYS A 1 112 ? -16.096 9.606 3.714 1.00 80.00 112 LYS A CA 1
ATOM 906 C C . LYS A 1 112 ? -14.808 9.011 4.286 1.00 80.00 112 LYS A C 1
ATOM 908 O O . LYS A 1 112 ? -14.387 7.934 3.875 1.00 80.00 112 LYS A O 1
ATOM 913 N N . TYR A 1 113 ? -14.217 9.675 5.278 1.00 77.44 113 TYR A N 1
ATOM 914 C CA . TYR A 1 113 ? -13.102 9.125 6.055 1.00 77.44 113 TYR A CA 1
ATOM 915 C C . TYR A 1 113 ? -13.657 8.373 7.266 1.00 77.44 113 TYR A C 1
ATOM 917 O O . TYR A 1 113 ? -14.338 8.951 8.110 1.00 77.44 113 TYR A O 1
ATOM 925 N N . LEU A 1 114 ? -13.389 7.071 7.348 1.00 78.38 114 LEU A N 1
ATOM 926 C CA . LEU A 1 114 ? -13.814 6.225 8.469 1.00 78.38 114 LEU A CA 1
ATOM 927 C C . LEU A 1 114 ? -12.777 6.181 9.600 1.00 78.38 114 LEU A C 1
ATOM 929 O O . LEU A 1 114 ? -13.099 5.779 10.721 1.00 78.38 114 LEU A O 1
ATOM 933 N N . MET A 1 115 ? -11.535 6.568 9.303 1.00 75.31 115 MET A N 1
ATOM 934 C CA . MET A 1 115 ? -10.417 6.630 10.242 1.00 75.31 115 MET A CA 1
ATOM 935 C C . MET A 1 115 ? -9.364 7.620 9.736 1.00 75.31 115 MET A C 1
ATOM 937 O O . MET A 1 115 ? -9.122 7.670 8.531 1.00 75.31 115 MET A O 1
ATOM 941 N N . THR A 1 116 ? -8.720 8.355 10.650 1.00 66.81 116 THR A N 1
ATOM 942 C CA . THR A 1 116 ? -7.649 9.315 10.339 1.00 66.81 116 THR A CA 1
ATOM 943 C C . THR A 1 116 ? -6.495 9.239 11.343 1.00 66.81 116 THR A C 1
ATOM 945 O O . THR A 1 116 ? -6.700 9.429 12.545 1.00 66.81 116 THR A O 1
ATOM 948 N N . GLY A 1 117 ? -5.275 9.049 10.836 1.00 60.44 117 GLY A N 1
ATOM 949 C CA . GLY A 1 117 ? -4.018 9.430 11.479 1.00 60.44 117 GLY A CA 1
ATOM 950 C C . GLY A 1 117 ? -3.736 8.770 12.827 1.00 60.44 117 GLY A C 1
ATOM 951 O O . GLY A 1 117 ? -3.413 9.467 13.790 1.00 60.44 117 GLY A O 1
ATOM 952 N N . THR A 1 118 ? -3.869 7.447 12.903 1.00 62.47 118 THR A N 1
ATOM 953 C CA . THR A 1 118 ? -3.329 6.667 14.026 1.00 62.47 118 THR A CA 1
ATOM 954 C C . THR A 1 118 ? -1.864 6.337 13.726 1.00 62.47 118 THR A C 1
ATOM 956 O O . THR A 1 118 ? -1.624 5.676 12.717 1.00 62.47 118 THR A O 1
ATOM 959 N N . PRO A 1 119 ? -0.896 6.795 14.539 1.00 66.06 119 PRO A N 1
ATOM 960 C CA . PRO A 1 119 ? 0.508 6.455 14.345 1.00 66.06 119 PRO A CA 1
ATOM 961 C C . PRO A 1 119 ? 0.770 4.982 14.680 1.00 66.06 119 PRO A C 1
ATOM 963 O O . PRO A 1 119 ? 0.295 4.498 15.708 1.00 66.06 119 PRO A O 1
ATOM 966 N N . LEU A 1 120 ? 1.532 4.285 13.832 1.00 72.19 120 LEU A N 1
ATOM 967 C CA . LEU A 1 120 ? 2.117 2.977 14.164 1.00 72.19 120 LEU A CA 1
ATOM 968 C C . LEU A 1 120 ? 3.523 3.122 14.755 1.00 72.19 120 LEU A C 1
ATOM 970 O O . LEU A 1 120 ? 4.115 4.204 14.734 1.00 72.19 120 LEU A O 1
ATOM 974 N N . ALA A 1 121 ? 4.041 2.013 15.284 1.00 76.69 121 ALA A N 1
ATOM 975 C CA . ALA A 1 121 ? 5.376 1.928 15.850 1.00 76.69 121 ALA A CA 1
ATOM 976 C C . ALA A 1 121 ? 6.474 2.234 14.806 1.00 76.69 121 ALA A C 1
ATOM 978 O O . ALA A 1 121 ? 6.358 1.921 13.618 1.00 76.69 121 ALA A O 1
ATOM 979 N N . GLN A 1 122 ? 7.533 2.912 15.253 1.00 80.44 122 GLN A N 1
ATOM 980 C CA . GLN A 1 122 ? 8.596 3.446 14.392 1.00 80.44 122 GLN A CA 1
ATOM 981 C C . GLN A 1 122 ? 9.474 2.345 13.771 1.00 80.44 122 GLN A C 1
ATOM 983 O O . GLN A 1 122 ? 9.961 2.487 12.649 1.00 80.44 122 GLN A O 1
ATOM 988 N N . ASP A 1 123 ? 9.668 1.245 14.489 1.00 87.38 123 ASP A N 1
ATOM 989 C CA . ASP A 1 123 ? 10.386 0.049 14.043 1.00 87.38 123 ASP A CA 1
ATOM 990 C C . ASP A 1 123 ? 9.751 -0.579 12.791 1.00 87.38 123 ASP A C 1
ATOM 992 O O . ASP A 1 123 ? 10.465 -0.931 11.848 1.00 87.38 123 ASP A O 1
ATOM 996 N N . MET A 1 124 ? 8.417 -0.614 12.719 1.00 88.81 124 MET A N 1
ATOM 997 C CA . MET A 1 124 ? 7.684 -1.052 11.528 1.00 88.81 124 MET A CA 1
ATOM 998 C C . MET A 1 124 ? 8.027 -0.185 10.311 1.00 88.81 124 MET A C 1
ATOM 1000 O O . MET A 1 124 ? 8.278 -0.692 9.216 1.00 88.81 124 MET A O 1
ATOM 1004 N N . GLN A 1 125 ? 8.100 1.134 10.500 1.00 88.50 125 GLN A N 1
ATOM 1005 C CA . GLN A 1 125 ? 8.450 2.056 9.422 1.00 88.50 125 GLN A CA 1
ATOM 1006 C C . GLN A 1 125 ? 9.882 1.831 8.924 1.00 88.50 125 GLN A C 1
ATOM 1008 O O . GLN A 1 125 ? 10.129 1.863 7.718 1.00 88.50 125 GLN A O 1
ATOM 1013 N N . GLN A 1 126 ? 10.826 1.596 9.838 1.00 90.56 126 GLN A N 1
ATOM 1014 C CA . GLN A 1 126 ? 12.219 1.308 9.492 1.00 90.56 126 GLN A CA 1
ATOM 1015 C C . GLN A 1 126 ? 12.343 -0.003 8.709 1.00 90.56 126 GLN A C 1
ATOM 1017 O O . GLN A 1 126 ? 13.052 -0.047 7.703 1.00 90.56 126 GLN A O 1
ATOM 1022 N N . LEU A 1 127 ? 11.630 -1.052 9.131 1.00 92.44 127 LEU A N 1
ATOM 1023 C CA . LEU A 1 127 ? 11.595 -2.332 8.427 1.00 92.44 127 LEU A CA 1
ATOM 1024 C C . LEU A 1 127 ? 11.066 -2.175 6.997 1.00 92.44 127 LEU A C 1
ATOM 1026 O O . LEU A 1 127 ? 11.720 -2.641 6.060 1.00 92.44 127 LEU A O 1
ATOM 1030 N N . LEU A 1 128 ? 9.915 -1.511 6.842 1.00 94.31 128 LEU A N 1
ATOM 1031 C CA . LEU A 1 128 ? 9.294 -1.263 5.541 1.00 94.31 128 LEU A CA 1
ATOM 1032 C C . LEU A 1 128 ? 10.222 -0.453 4.638 1.00 94.31 128 LEU A C 1
ATOM 1034 O O . LEU A 1 128 ? 10.484 -0.872 3.516 1.00 94.31 128 LEU A O 1
ATOM 1038 N N . ASN A 1 129 ? 10.775 0.657 5.137 1.00 93.12 129 ASN A N 1
ATOM 1039 C CA . ASN A 1 129 ? 11.685 1.487 4.352 1.00 93.12 129 ASN A CA 1
ATOM 1040 C C . ASN A 1 129 ? 12.925 0.714 3.909 1.00 93.12 129 ASN A C 1
ATOM 1042 O O . ASN A 1 129 ? 13.229 0.727 2.727 1.00 93.12 129 ASN A O 1
ATOM 1046 N N . ARG A 1 130 ? 13.584 -0.023 4.811 1.00 95.12 130 ARG A N 1
ATOM 1047 C CA . ARG A 1 130 ? 14.788 -0.796 4.477 1.00 95.12 130 ARG A CA 1
ATOM 1048 C C . ARG A 1 130 ? 14.530 -1.844 3.392 1.00 95.12 130 ARG A C 1
ATOM 1050 O O . ARG A 1 130 ? 15.355 -2.021 2.503 1.00 95.12 130 ARG A O 1
ATOM 1057 N N . ARG A 1 131 ? 13.411 -2.572 3.483 1.00 96.50 131 ARG A N 1
ATOM 1058 C CA . ARG A 1 131 ? 13.032 -3.587 2.485 1.00 96.50 131 ARG A CA 1
ATOM 1059 C C . ARG A 1 131 ? 12.691 -2.947 1.143 1.00 96.50 131 ARG A C 1
ATOM 1061 O O . ARG A 1 131 ? 13.112 -3.461 0.115 1.00 96.50 131 ARG A O 1
ATOM 1068 N N . TRP A 1 132 ? 11.972 -1.830 1.170 1.00 96.25 132 TRP A N 1
ATOM 1069 C CA . TRP A 1 132 ? 11.576 -1.108 -0.032 1.00 96.25 132 TRP A CA 1
ATOM 1070 C C . TRP A 1 132 ? 12.766 -0.420 -0.711 1.00 96.25 132 TRP A C 1
ATOM 1072 O O . TRP A 1 132 ? 12.879 -0.486 -1.925 1.00 96.25 132 TRP A O 1
ATOM 1082 N N . ASP A 1 133 ? 13.697 0.159 0.053 1.00 96.06 133 ASP A N 1
ATOM 1083 C CA . ASP A 1 133 ? 14.949 0.723 -0.471 1.00 96.06 133 ASP A CA 1
ATOM 1084 C C . ASP A 1 133 ? 15.760 -0.360 -1.199 1.00 96.06 133 ASP A C 1
ATOM 1086 O O . ASP A 1 133 ? 16.124 -0.184 -2.355 1.00 96.06 133 ASP A O 1
ATOM 1090 N N . ALA A 1 134 ? 15.942 -1.529 -0.575 1.00 96.19 134 ALA A N 1
ATOM 1091 C CA . ALA A 1 134 ? 16.659 -2.642 -1.199 1.00 96.19 134 ALA A CA 1
ATOM 1092 C C . ALA A 1 134 ? 15.941 -3.216 -2.438 1.00 96.19 134 ALA A C 1
ATOM 1094 O O . ALA A 1 134 ? 16.591 -3.741 -3.337 1.00 96.19 134 ALA A O 1
ATOM 1095 N N . PHE A 1 135 ? 14.608 -3.132 -2.492 1.00 96.62 135 PHE A N 1
ATOM 1096 C CA . PHE A 1 135 ? 13.832 -3.474 -3.685 1.00 96.62 135 PHE A CA 1
ATOM 1097 C C . PHE A 1 135 ? 14.033 -2.446 -4.808 1.00 96.62 135 PHE A C 1
ATOM 1099 O O . PHE A 1 135 ? 14.223 -2.831 -5.957 1.00 96.62 135 PHE A O 1
ATOM 1106 N N . ALA A 1 136 ? 14.021 -1.152 -4.476 1.00 93.62 136 ALA A N 1
ATOM 1107 C CA . ALA A 1 136 ? 14.170 -0.056 -5.433 1.00 93.62 136 ALA A CA 1
ATOM 1108 C C . ALA A 1 136 ? 15.572 0.007 -6.071 1.00 93.62 136 ALA A C 1
ATOM 1110 O O . ALA A 1 136 ? 15.744 0.605 -7.130 1.00 93.62 136 ALA A O 1
ATOM 1111 N N . GLU A 1 137 ? 16.572 -0.619 -5.445 1.00 95.00 137 GLU A N 1
ATOM 1112 C CA . GLU A 1 137 ? 17.924 -0.777 -5.996 1.00 95.00 137 GLU A CA 1
ATOM 1113 C C . GLU A 1 137 ? 18.021 -1.862 -7.085 1.00 95.00 137 GLU A C 1
ATOM 1115 O O . GLU A 1 137 ? 19.027 -1.928 -7.796 1.00 95.00 137 GLU A O 1
ATOM 1120 N N . LEU A 1 138 ? 16.999 -2.714 -7.242 1.00 94.75 138 LEU A N 1
ATOM 1121 C CA . LEU A 1 138 ? 17.009 -3.767 -8.254 1.00 94.75 138 LEU A CA 1
ATOM 1122 C C . LEU A 1 138 ? 16.872 -3.198 -9.676 1.00 94.75 138 LEU A C 1
ATOM 1124 O O . LEU A 1 138 ? 16.132 -2.236 -9.904 1.00 94.75 138 LEU A O 1
ATOM 1128 N N . PRO A 1 139 ? 17.497 -3.838 -10.680 1.00 93.88 139 PRO A N 1
ATOM 1129 C CA . PRO A 1 139 ? 17.212 -3.539 -12.075 1.00 93.88 139 PRO A CA 1
ATOM 1130 C C . PRO A 1 139 ? 15.719 -3.712 -12.383 1.00 93.88 139 PRO A C 1
ATOM 1132 O O . PRO A 1 139 ? 15.089 -4.691 -11.977 1.00 93.88 139 PRO A O 1
ATOM 1135 N N . ALA A 1 140 ? 15.146 -2.793 -13.165 1.00 88.25 140 ALA A N 1
ATOM 1136 C CA . ALA A 1 140 ? 13.715 -2.796 -13.482 1.00 88.25 140 ALA A CA 1
ATOM 1137 C C . ALA A 1 140 ? 13.229 -4.108 -14.133 1.00 88.25 140 ALA A C 1
ATOM 1139 O O . ALA A 1 140 ? 12.052 -4.449 -14.021 1.00 88.25 140 ALA A O 1
ATOM 1140 N N . GLN A 1 141 ? 14.120 -4.838 -14.816 1.00 89.81 141 GLN A N 1
ATOM 1141 C CA . GLN A 1 141 ? 13.810 -6.124 -15.447 1.00 89.81 141 GLN A CA 1
ATOM 1142 C C . GLN A 1 141 ? 13.614 -7.253 -14.421 1.00 89.81 141 GLN A C 1
ATOM 1144 O O . GLN A 1 141 ? 12.905 -8.214 -14.706 1.00 89.81 141 GLN A O 1
ATOM 1149 N N . GLU A 1 142 ? 14.220 -7.127 -13.239 1.00 92.19 142 GLU A N 1
ATOM 1150 C CA . GLU A 1 142 ? 14.211 -8.130 -12.167 1.00 92.19 142 GLU A CA 1
ATOM 1151 C C . GLU A 1 142 ? 13.238 -7.762 -11.041 1.00 92.19 142 GLU A C 1
ATOM 1153 O O . GLU A 1 142 ? 12.745 -8.640 -10.333 1.00 92.19 142 GLU A O 1
ATOM 1158 N N . ALA A 1 143 ? 12.915 -6.474 -10.886 1.00 92.00 143 ALA A N 1
ATOM 1159 C CA . ALA A 1 143 ? 12.092 -5.969 -9.791 1.00 92.00 143 ALA A CA 1
ATOM 1160 C C . ALA A 1 143 ? 10.808 -6.799 -9.588 1.00 92.00 143 ALA A C 1
ATOM 1162 O O . ALA A 1 143 ? 10.556 -7.309 -8.498 1.00 92.00 143 ALA A O 1
ATOM 1163 N N . LEU A 1 144 ? 10.023 -7.043 -10.643 1.00 93.31 144 LEU A N 1
ATOM 1164 C CA . LEU A 1 144 ? 8.752 -7.766 -10.502 1.00 93.31 144 LEU A CA 1
ATOM 1165 C C . LEU A 1 144 ? 8.883 -9.202 -9.991 1.00 93.31 144 LEU A C 1
ATOM 1167 O O . LEU A 1 144 ? 8.054 -9.615 -9.183 1.00 93.31 144 LEU A O 1
ATOM 1171 N N . SER A 1 145 ? 9.900 -9.956 -10.417 1.00 94.94 145 SER A N 1
ATOM 1172 C CA . SER A 1 145 ? 10.089 -11.336 -9.947 1.00 94.94 145 SER A CA 1
ATOM 1173 C C . SER A 1 145 ? 10.524 -11.407 -8.484 1.00 94.94 145 SER A C 1
ATOM 1175 O O . SER A 1 145 ? 10.347 -12.442 -7.845 1.00 94.94 145 SER A O 1
ATOM 1177 N N . HIS A 1 146 ? 11.062 -10.313 -7.940 1.00 95.62 146 HIS A N 1
ATOM 1178 C CA . HIS A 1 146 ? 11.526 -10.235 -6.558 1.00 95.62 146 HIS A CA 1
ATOM 1179 C C . HIS A 1 146 ? 10.565 -9.497 -5.619 1.00 95.62 146 HIS A C 1
ATOM 1181 O O . HIS A 1 146 ? 10.727 -9.596 -4.403 1.00 95.62 146 HIS A O 1
ATOM 1187 N N . LEU A 1 147 ? 9.546 -8.808 -6.138 1.00 95.94 147 LEU A N 1
ATOM 1188 C CA . LEU A 1 147 ? 8.623 -7.983 -5.353 1.00 95.94 147 LEU A CA 1
ATOM 1189 C C . LEU A 1 147 ? 8.066 -8.705 -4.115 1.00 95.94 147 LEU A C 1
ATOM 1191 O O . LEU A 1 147 ? 8.110 -8.171 -3.005 1.00 95.94 147 LEU A O 1
ATOM 1195 N N . ASP A 1 148 ? 7.610 -9.944 -4.288 1.00 96.31 148 ASP A N 1
ATOM 1196 C CA . ASP A 1 148 ? 7.061 -10.745 -3.194 1.00 96.31 148 ASP A CA 1
ATOM 1197 C C . ASP A 1 148 ? 8.090 -11.057 -2.105 1.00 96.31 148 ASP A C 1
ATOM 1199 O O . ASP A 1 148 ? 7.782 -10.937 -0.919 1.00 96.31 148 ASP A O 1
ATOM 1203 N N . PHE A 1 149 ? 9.327 -11.389 -2.482 1.00 96.12 149 PHE A N 1
ATOM 1204 C CA . PHE A 1 149 ? 10.398 -11.674 -1.526 1.00 96.12 149 PHE A CA 1
ATOM 1205 C C . PHE A 1 149 ? 10.715 -10.465 -0.633 1.00 96.12 149 PHE A C 1
ATOM 1207 O O . PHE A 1 149 ? 10.994 -10.618 0.561 1.00 96.12 149 PHE A O 1
ATOM 1214 N N . TYR A 1 150 ? 10.671 -9.255 -1.197 1.00 97.38 150 TYR A N 1
ATOM 1215 C CA . TYR A 1 150 ? 10.978 -8.039 -0.449 1.00 97.38 150 TYR A CA 1
ATOM 1216 C C . TYR A 1 150 ? 9.802 -7.552 0.396 1.00 97.38 150 TYR A C 1
ATOM 1218 O O . TYR A 1 150 ? 10.032 -7.116 1.526 1.00 97.38 150 TYR A O 1
ATOM 1226 N N . MET A 1 151 ? 8.569 -7.628 -0.117 1.00 97.38 151 MET A N 1
ATOM 1227 C CA . MET A 1 151 ? 7.449 -6.863 0.443 1.00 97.38 151 MET A CA 1
ATOM 1228 C C . MET A 1 151 ? 6.328 -7.695 1.063 1.00 97.38 151 MET A C 1
ATOM 1230 O O . MET A 1 151 ? 5.620 -7.169 1.919 1.00 97.38 151 MET A O 1
ATOM 1234 N N . ARG A 1 152 ? 6.170 -8.980 0.725 1.00 97.12 152 ARG A N 1
ATOM 1235 C CA . ARG A 1 152 ? 5.025 -9.779 1.200 1.00 97.12 152 ARG A CA 1
ATOM 1236 C C . ARG A 1 152 ? 4.969 -9.907 2.721 1.00 97.12 152 ARG A C 1
ATOM 1238 O O . ARG A 1 152 ? 3.961 -9.544 3.321 1.00 97.12 152 ARG A O 1
ATOM 1245 N N . GLU A 1 153 ? 6.059 -10.349 3.345 1.00 96.00 153 GLU A N 1
ATOM 1246 C CA . GLU A 1 153 ? 6.124 -10.510 4.806 1.00 96.00 153 GLU A CA 1
ATOM 1247 C C . GLU A 1 153 ? 6.040 -9.170 5.565 1.00 96.00 153 GLU A C 1
ATOM 1249 O O . GLU A 1 153 ? 5.248 -9.070 6.503 1.00 96.00 153 GLU A O 1
ATOM 1254 N N . PRO A 1 154 ? 6.762 -8.094 5.172 1.00 95.69 154 PRO A N 1
ATOM 1255 C CA . PRO A 1 154 ? 6.552 -6.766 5.759 1.00 95.69 154 PRO A CA 1
ATOM 1256 C C . PRO A 1 154 ? 5.107 -6.269 5.693 1.00 95.69 154 PRO A C 1
ATOM 1258 O O . PRO A 1 154 ? 4.621 -5.683 6.659 1.00 95.69 154 PRO A O 1
ATOM 1261 N N . LEU A 1 155 ? 4.404 -6.515 4.587 1.00 97.00 155 LEU A N 1
ATOM 1262 C CA . LEU A 1 155 ? 3.003 -6.126 4.453 1.00 97.00 155 LEU A CA 1
ATOM 1263 C C . LEU A 1 155 ? 2.073 -6.986 5.314 1.00 97.00 155 LEU A C 1
ATOM 1265 O O . LEU A 1 155 ? 1.136 -6.447 5.897 1.00 97.00 155 LEU A O 1
ATOM 1269 N N . ALA A 1 156 ? 2.335 -8.289 5.437 1.00 95.56 156 ALA A N 1
ATOM 1270 C CA . ALA A 1 156 ? 1.584 -9.167 6.334 1.00 95.56 156 ALA A CA 1
ATOM 1271 C C . ALA A 1 156 ? 1.735 -8.733 7.804 1.00 95.56 156 ALA A C 1
ATOM 1273 O O . ALA A 1 156 ? 0.740 -8.611 8.517 1.00 95.56 156 ALA A O 1
ATOM 1274 N N . MET A 1 157 ? 2.958 -8.401 8.230 1.00 94.25 157 MET A N 1
ATOM 1275 C CA . MET A 1 157 ? 3.218 -7.848 9.565 1.00 94.25 157 MET A CA 1
ATOM 1276 C C . MET A 1 157 ? 2.520 -6.498 9.777 1.00 94.25 157 MET A C 1
ATOM 1278 O O . MET A 1 157 ? 1.937 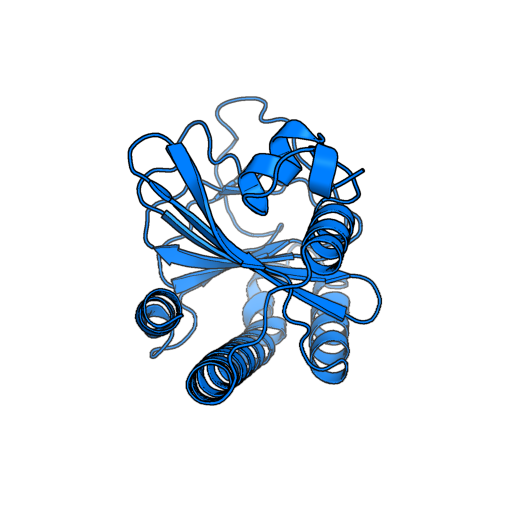-6.261 10.834 1.00 94.25 157 MET A O 1
ATOM 1282 N N . LEU A 1 158 ? 2.532 -5.619 8.769 1.00 93.75 158 LEU A N 1
ATOM 1283 C CA . LEU A 1 158 ? 1.810 -4.348 8.819 1.00 93.75 158 LEU A CA 1
ATOM 1284 C C . LEU A 1 158 ? 0.295 -4.564 8.969 1.00 93.75 158 LEU A C 1
ATOM 1286 O O . LEU A 1 158 ? -0.340 -3.877 9.765 1.00 93.75 158 LEU A O 1
ATOM 1290 N N . LEU A 1 159 ? -0.286 -5.517 8.234 1.00 93.81 159 LEU A N 1
ATOM 1291 C CA . LEU A 1 159 ? -1.705 -5.872 8.339 1.00 93.81 159 LEU A CA 1
ATOM 1292 C C . LEU A 1 159 ? -2.075 -6.374 9.739 1.00 93.81 159 LEU A C 1
ATOM 1294 O O . LEU A 1 159 ? -3.106 -5.960 10.278 1.00 93.81 159 LEU A O 1
ATOM 1298 N N . ASP A 1 160 ? -1.246 -7.234 10.329 1.00 92.50 160 ASP A N 1
ATOM 1299 C CA . ASP A 1 160 ? -1.458 -7.73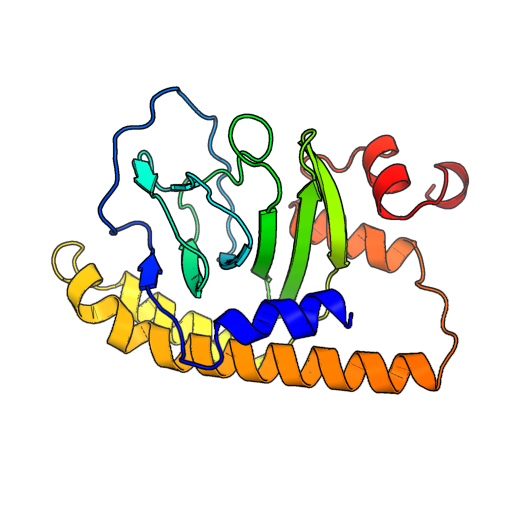7 11.689 1.00 92.50 160 ASP A CA 1
ATOM 1300 C C . ASP A 1 160 ? -1.399 -6.604 12.725 1.00 92.50 160 ASP A C 1
ATOM 1302 O O . ASP A 1 160 ? -2.329 -6.425 13.516 1.00 92.50 160 ASP A O 1
ATOM 1306 N N . GLU A 1 161 ? -0.382 -5.743 12.636 1.00 90.94 161 GLU A N 1
ATOM 1307 C CA . GLU A 1 161 ? -0.241 -4.581 13.518 1.00 90.94 161 GLU A CA 1
ATOM 1308 C C . GLU A 1 161 ? -1.426 -3.609 13.369 1.00 90.94 161 GLU A C 1
ATOM 1310 O O . GLU A 1 161 ? -1.984 -3.136 14.364 1.00 90.94 161 GLU A O 1
ATOM 1315 N N . ILE A 1 162 ? -1.893 -3.356 12.140 1.00 88.88 162 ILE A N 1
ATOM 1316 C CA . ILE A 1 162 ? -3.105 -2.561 11.898 1.00 88.88 162 ILE A CA 1
ATOM 1317 C C . ILE A 1 162 ? -4.295 -3.183 12.634 1.00 88.88 162 ILE A C 1
ATOM 1319 O O . ILE A 1 162 ? -4.977 -2.490 13.394 1.00 88.88 162 ILE A O 1
ATOM 1323 N N . ARG A 1 163 ? -4.551 -4.484 12.453 1.00 89.19 163 ARG A N 1
ATOM 1324 C CA . ARG A 1 163 ? -5.670 -5.186 13.105 1.00 89.19 163 ARG A CA 1
ATOM 1325 C C . ARG A 1 163 ? -5.570 -5.099 14.625 1.00 89.19 163 ARG A C 1
ATOM 1327 O O . ARG A 1 163 ? -6.560 -4.739 15.274 1.00 89.19 163 ARG A O 1
ATOM 1334 N N . PHE A 1 164 ? -4.385 -5.340 15.182 1.00 87.31 164 PHE A N 1
ATOM 1335 C CA . PHE A 1 164 ? -4.112 -5.197 16.609 1.00 87.31 164 PHE A CA 1
ATOM 1336 C C . PHE A 1 164 ? -4.486 -3.794 17.117 1.00 87.31 164 PHE A C 1
ATOM 1338 O O . PHE A 1 164 ? -5.258 -3.663 18.077 1.00 87.31 164 PHE A O 1
ATOM 1345 N N . GLN A 1 165 ? -4.039 -2.737 16.432 1.00 84.44 165 GLN A N 1
ATOM 1346 C CA . GLN A 1 165 ? -4.337 -1.351 16.809 1.00 84.44 165 GLN A CA 1
ATOM 1347 C C . GLN A 1 165 ? -5.824 -1.001 16.673 1.00 84.44 165 GLN A C 1
ATOM 1349 O O . GLN A 1 165 ? -6.375 -0.298 17.531 1.00 84.44 165 GLN A O 1
ATOM 1354 N N . LEU A 1 166 ? -6.510 -1.503 15.641 1.00 83.62 166 LEU A N 1
ATOM 1355 C CA . LEU A 1 166 ? -7.951 -1.300 15.458 1.00 83.62 166 LEU A CA 1
ATOM 1356 C C . LEU A 1 166 ? -8.752 -1.958 16.598 1.00 83.62 166 LEU A C 1
ATOM 1358 O O . LEU A 1 166 ? -9.668 -1.331 17.147 1.00 83.62 166 LEU A O 1
ATOM 1362 N N . VAL A 1 167 ? -8.394 -3.187 16.996 1.00 84.69 167 VAL A N 1
ATOM 1363 C CA . VAL A 1 167 ? -9.020 -3.907 18.121 1.00 84.69 167 VAL A CA 1
ATOM 1364 C C . VAL A 1 167 ? -8.744 -3.195 19.445 1.00 84.69 167 VAL A C 1
ATOM 1366 O O . VAL A 1 167 ? -9.677 -2.943 20.217 1.00 84.69 167 VAL A O 1
ATOM 1369 N N . ARG A 1 168 ? -7.486 -2.812 19.697 1.00 81.81 168 ARG A N 1
ATOM 1370 C CA . ARG A 1 168 ? -7.083 -2.062 20.895 1.00 81.81 168 ARG A CA 1
ATOM 1371 C C . ARG A 1 168 ? -7.838 -0.737 21.006 1.00 81.81 168 ARG A C 1
ATOM 1373 O O . ARG A 1 168 ? -8.423 -0.455 22.052 1.00 81.81 168 ARG A O 1
ATOM 1380 N N . SER A 1 169 ? -7.902 0.033 19.921 1.00 77.19 169 SER A N 1
ATOM 1381 C CA . SER A 1 169 ? -8.615 1.317 19.871 1.00 77.19 169 SER A CA 1
ATOM 1382 C C . SER A 1 169 ? -10.117 1.155 20.114 1.00 77.19 169 SER A C 1
ATOM 1384 O O . SER A 1 169 ? -10.722 1.971 20.810 1.00 77.19 169 SER A O 1
ATOM 1386 N N . LYS A 1 170 ? -10.736 0.092 19.578 1.00 75.69 170 LYS A N 1
ATOM 1387 C CA . LYS A 1 170 ? -12.151 -0.226 19.831 1.00 75.69 170 LYS A CA 1
ATOM 1388 C C . LYS A 1 170 ? -12.405 -0.488 21.320 1.00 75.69 170 LYS A C 1
ATOM 1390 O O . LYS A 1 170 ? -13.375 0.038 21.858 1.00 75.69 170 LYS A O 1
ATOM 1395 N N . ARG A 1 171 ? -11.531 -1.255 21.988 1.00 68.06 171 ARG A N 1
ATOM 1396 C CA . ARG A 1 171 ? -11.629 -1.534 23.435 1.00 68.06 171 ARG A CA 1
ATOM 1397 C C . ARG A 1 171 ? -11.433 -0.275 24.280 1.00 68.06 171 ARG A C 1
ATOM 1399 O O . ARG A 1 171 ? -12.201 -0.049 25.204 1.00 68.06 171 ARG A O 1
ATOM 1406 N N . GLN A 1 172 ? -10.460 0.568 23.934 1.00 64.75 172 GLN A N 1
ATOM 1407 C CA . GLN A 1 172 ? -10.208 1.823 24.651 1.00 64.75 172 GLN A CA 1
ATOM 1408 C C . GLN A 1 172 ? -11.370 2.820 24.513 1.00 64.75 172 GLN A C 1
ATOM 1410 O O . GLN A 1 172 ? -11.786 3.400 25.510 1.00 64.75 172 GLN A O 1
ATOM 1415 N N . LYS A 1 173 ? -11.960 2.966 23.317 1.00 58.03 173 LYS A N 1
ATOM 1416 C CA . LYS A 1 173 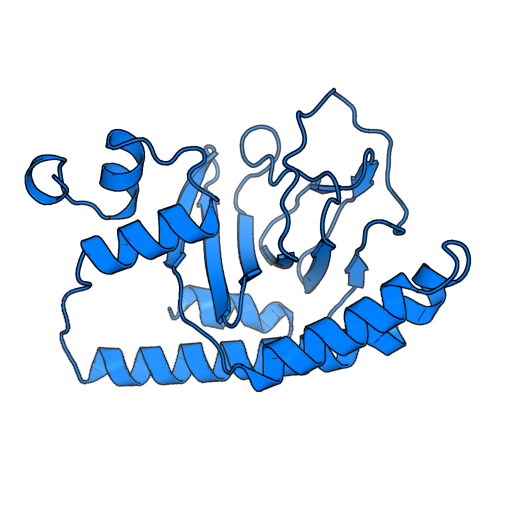? -13.154 3.811 23.108 1.00 58.03 173 LYS A CA 1
ATOM 1417 C C . LYS A 1 173 ? -14.397 3.305 23.842 1.00 58.03 173 LYS A C 1
ATOM 1419 O O . LYS A 1 173 ? -15.244 4.110 24.202 1.00 58.03 173 LYS A O 1
ATOM 1424 N N . ALA A 1 174 ? -14.513 1.998 24.074 1.00 56.41 174 ALA A N 1
ATOM 1425 C CA . ALA A 1 174 ? -15.599 1.441 24.877 1.00 56.41 174 ALA A CA 1
ATOM 1426 C C . ALA A 1 174 ? -15.465 1.765 26.381 1.00 56.41 174 ALA A C 1
ATOM 1428 O O . ALA A 1 174 ? -16.440 1.619 27.109 1.00 56.41 174 ALA A O 1
ATOM 1429 N N . GLY A 1 175 ? -14.284 2.207 26.840 1.00 41.91 175 GLY A N 1
ATOM 1430 C CA . GLY A 1 175 ? -14.015 2.563 28.239 1.00 41.91 175 GLY A CA 1
ATOM 1431 C C . GLY A 1 175 ? -13.704 4.042 28.498 1.00 41.91 175 GLY A C 1
ATOM 1432 O O . GLY A 1 175 ? -13.560 4.418 29.655 1.00 41.91 175 GLY A O 1
ATOM 1433 N N . ILE A 1 176 ? -13.573 4.881 27.464 1.00 42.03 176 ILE A N 1
ATOM 1434 C CA . ILE A 1 176 ? -13.195 6.297 27.589 1.00 42.03 176 ILE A CA 1
ATOM 1435 C C . ILE A 1 176 ? -14.010 7.126 26.587 1.00 42.03 176 ILE A C 1
ATOM 1437 O O . ILE A 1 176 ? -13.812 7.015 25.374 1.00 42.03 176 ILE A O 1
ATOM 1441 N N . SER A 1 177 ? -14.892 7.999 27.086 1.00 39.38 177 SER A N 1
ATOM 1442 C CA . SER A 1 177 ? -15.431 9.114 26.303 1.00 39.38 177 SER A CA 1
ATOM 1443 C C . SER A 1 177 ? -14.342 10.178 26.183 1.00 39.38 177 SER A C 1
ATOM 1445 O O . SER A 1 177 ? -14.162 10.965 27.104 1.00 39.38 177 SER A O 1
ATOM 1447 N N . ASN A 1 178 ? -13.589 10.197 25.085 1.00 42.66 178 ASN A N 1
ATOM 1448 C CA . ASN A 1 178 ? -12.699 11.321 24.806 1.00 42.66 178 ASN A CA 1
ATOM 1449 C C . ASN A 1 178 ? -13.035 11.934 23.454 1.00 42.66 178 ASN A C 1
ATOM 1451 O O . ASN A 1 178 ? -12.929 11.299 22.400 1.00 42.66 178 ASN A O 1
ATOM 1455 N N . GLU A 1 179 ? -13.456 13.190 23.547 1.00 44.50 179 GLU A N 1
ATOM 1456 C CA . GLU A 1 179 ? -13.596 14.154 22.473 1.00 44.50 179 GLU A CA 1
ATOM 1457 C C . GLU A 1 179 ? -12.331 14.149 21.605 1.00 44.50 179 GLU A C 1
ATOM 1459 O O . GLU A 1 179 ? -11.204 14.307 22.078 1.00 44.50 179 GLU A O 1
ATOM 1464 N N . LEU A 1 180 ? -12.512 13.923 20.305 1.00 51.06 180 LEU A N 1
ATOM 1465 C CA . LEU A 1 180 ? -11.470 14.162 19.316 1.00 51.06 180 LEU A CA 1
ATOM 1466 C C . LEU A 1 180 ? -11.158 15.659 19.328 1.00 51.06 180 LEU A C 1
ATOM 1468 O O . LEU A 1 180 ? -11.987 16.447 18.886 1.00 51.06 180 LEU A O 1
ATOM 1472 N N . HIS A 1 181 ? -9.972 16.046 19.805 1.00 57.12 181 HIS A N 1
ATOM 1473 C CA . HIS A 1 181 ? -9.533 17.437 19.729 1.00 57.12 181 HIS A CA 1
ATOM 1474 C C . HIS A 1 181 ? -9.438 17.849 18.241 1.00 57.12 181 HIS A C 1
ATOM 1476 O O . HIS A 1 181 ? -8.571 17.325 17.528 1.00 57.12 181 HIS A O 1
ATOM 1482 N N . PRO A 1 182 ? -10.295 18.762 17.746 1.00 58.28 182 PRO A N 1
ATOM 1483 C CA . PRO A 1 182 ? -10.469 19.034 16.312 1.00 58.28 182 PRO A CA 1
ATOM 1484 C C . PRO A 1 182 ? -9.169 19.474 15.631 1.00 58.28 182 PRO A C 1
ATOM 1486 O O . PRO A 1 182 ? -8.860 19.056 14.517 1.00 58.28 182 PRO A O 1
ATOM 1489 N N . ILE A 1 183 ? -8.350 20.240 16.357 1.00 61.78 183 ILE A N 1
ATOM 1490 C CA . ILE A 1 183 ? -7.056 20.747 15.882 1.00 61.78 183 ILE A CA 1
ATOM 1491 C C . ILE A 1 183 ? -6.072 19.612 15.578 1.00 61.78 183 ILE A C 1
ATOM 1493 O O . ILE A 1 183 ? -5.409 19.635 14.546 1.00 61.78 183 ILE A O 1
ATOM 1497 N N . ALA A 1 184 ? -6.016 18.574 16.418 1.00 61.25 184 ALA A N 1
ATOM 1498 C CA . ALA A 1 184 ? -5.112 17.452 16.187 1.00 61.25 184 ALA A CA 1
ATOM 1499 C C . ALA A 1 184 ? -5.543 16.621 14.968 1.00 61.25 184 ALA A C 1
ATOM 1501 O O . ALA A 1 184 ? -4.706 15.973 14.342 1.00 61.25 184 ALA A O 1
ATOM 1502 N N . ALA A 1 185 ? -6.839 16.594 14.640 1.00 64.81 185 ALA A N 1
ATOM 1503 C CA . ALA A 1 185 ? -7.330 15.968 13.415 1.00 64.81 185 ALA A CA 1
ATOM 1504 C C . ALA A 1 185 ? -6.967 16.810 12.180 1.00 64.81 185 ALA A C 1
ATOM 1506 O O . ALA A 1 185 ? -6.487 16.254 11.196 1.00 64.81 185 ALA A O 1
ATOM 1507 N N . ILE A 1 186 ? -7.107 18.137 12.259 1.00 69.38 186 ILE A N 1
ATOM 1508 C CA . ILE A 1 186 ? -6.734 19.067 11.180 1.00 69.38 186 ILE A CA 1
ATOM 1509 C C . ILE A 1 186 ? -5.242 19.016 10.876 1.00 69.38 186 ILE A C 1
ATOM 1511 O O . ILE A 1 186 ? -4.876 18.851 9.718 1.00 69.38 186 ILE A O 1
ATOM 1515 N N . GLN A 1 187 ? -4.386 19.105 11.897 1.00 67.06 187 GLN A N 1
ATOM 1516 C CA . GLN A 1 187 ? -2.933 19.030 11.719 1.00 67.06 187 GLN A CA 1
ATOM 1517 C C . GLN A 1 187 ? -2.537 17.743 10.991 1.00 67.06 187 GLN A C 1
ATOM 1519 O O . GLN A 1 187 ? -1.790 17.789 10.021 1.00 67.06 187 GLN A O 1
ATOM 1524 N N . ARG A 1 188 ? -3.134 16.609 11.378 1.00 64.50 188 ARG A N 1
ATOM 1525 C CA . ARG A 1 188 ? -2.903 15.318 10.718 1.00 64.50 188 ARG A CA 1
ATOM 1526 C C . ARG A 1 188 ? -3.359 15.292 9.257 1.00 64.50 188 ARG A C 1
ATOM 1528 O O . ARG A 1 188 ? -2.700 14.655 8.445 1.00 64.50 188 ARG A O 1
ATOM 1535 N N . ILE A 1 189 ? -4.464 15.956 8.918 1.00 67.00 189 ILE A N 1
ATOM 1536 C CA . ILE A 1 189 ? -4.954 16.052 7.532 1.00 67.00 189 ILE A CA 1
ATOM 1537 C C . ILE A 1 189 ? -4.021 16.932 6.695 1.00 67.00 189 ILE A C 1
ATOM 1539 O O . ILE A 1 189 ? -3.644 16.539 5.597 1.00 67.00 189 ILE A O 1
ATOM 1543 N N . ILE A 1 190 ? -3.611 18.087 7.226 1.00 69.06 190 ILE A N 1
ATOM 1544 C CA . ILE A 1 190 ? -2.689 19.003 6.544 1.00 69.06 190 ILE A CA 1
ATOM 1545 C C . ILE A 1 190 ? -1.342 18.323 6.289 1.00 69.06 190 ILE A C 1
ATOM 1547 O O . ILE A 1 190 ? -0.817 18.412 5.181 1.00 69.06 190 ILE A O 1
ATOM 1551 N N . GLU A 1 191 ? -0.803 17.625 7.290 1.00 65.12 191 GLU A N 1
ATOM 1552 C CA . GLU A 1 191 ? 0.433 16.848 7.158 1.00 65.12 191 GLU A CA 1
ATOM 1553 C C . GLU A 1 191 ? 0.297 15.753 6.091 1.00 65.12 191 GLU A C 1
ATOM 1555 O O . GLU A 1 191 ? 1.159 15.641 5.222 1.00 65.12 191 GLU A O 1
ATOM 1560 N N . ALA A 1 192 ? -0.799 14.984 6.107 1.00 59.12 192 ALA A N 1
ATOM 1561 C CA . ALA A 1 192 ? -1.018 13.891 5.159 1.00 59.12 192 ALA A CA 1
ATOM 1562 C C . ALA A 1 192 ? -1.153 14.378 3.707 1.00 59.12 192 ALA A C 1
ATOM 1564 O O . ALA A 1 192 ? -0.581 13.783 2.797 1.00 59.12 192 ALA A O 1
ATOM 1565 N N . GLU A 1 193 ? -1.862 15.484 3.486 1.00 63.19 193 GLU A N 1
ATOM 1566 C CA . GLU A 1 193 ? -2.088 16.037 2.146 1.00 63.19 193 GLU A CA 1
ATOM 1567 C C . GLU A 1 193 ? -0.944 16.975 1.697 1.00 63.19 193 GLU A C 1
ATOM 1569 O O . GLU A 1 193 ? -1.017 17.591 0.631 1.00 63.19 193 GLU A O 1
ATOM 1574 N N . ASN A 1 194 ? 0.125 17.122 2.496 1.00 58.06 194 ASN A N 1
ATOM 1575 C CA . ASN A 1 194 ? 1.189 18.120 2.297 1.00 58.06 194 ASN A CA 1
ATOM 1576 C C . ASN A 1 194 ? 0.629 19.537 2.046 1.00 58.06 194 ASN A C 1
ATOM 1578 O O . ASN A 1 194 ? 1.121 20.282 1.195 1.00 58.06 194 ASN A O 1
ATOM 1582 N N . GLY A 1 195 ? -0.461 19.882 2.735 1.00 61.00 195 GLY A N 1
ATOM 1583 C CA . GLY A 1 195 ? -1.187 21.142 2.575 1.00 61.00 195 GLY A CA 1
ATOM 1584 C C . GLY A 1 195 ? -2.035 21.276 1.302 1.00 61.00 195 GLY A C 1
ATOM 1585 O O . GLY A 1 195 ? -2.661 22.322 1.116 1.00 61.00 195 GLY A O 1
ATOM 1586 N N . ARG A 1 196 ? -2.105 20.263 0.425 1.00 57.16 196 ARG A N 1
ATOM 1587 C CA . ARG A 1 196 ? -2.984 20.287 -0.760 1.00 57.16 196 ARG A CA 1
ATOM 1588 C C . ARG A 1 196 ? -4.441 20.051 -0.363 1.00 57.16 196 ARG A C 1
ATOM 1590 O O . ARG A 1 196 ? -4.724 19.372 0.615 1.00 57.16 196 ARG A O 1
ATOM 1597 N N . ASP A 1 197 ? -5.370 20.677 -1.085 1.00 60.66 197 ASP A N 1
ATOM 1598 C CA . ASP A 1 197 ? -6.824 20.589 -0.858 1.00 60.66 197 ASP A CA 1
ATOM 1599 C C . ASP A 1 197 ? -7.303 20.866 0.587 1.00 60.66 197 ASP A C 1
ATOM 1601 O O . ASP A 1 197 ? -8.436 20.555 0.958 1.00 60.66 197 ASP A O 1
ATOM 1605 N N . CYS A 1 198 ? -6.485 21.539 1.401 1.00 72.88 198 CYS A N 1
ATOM 1606 C CA . CYS A 1 198 ? -6.762 21.861 2.802 1.00 72.88 198 CYS A CA 1
ATOM 1607 C C . CYS A 1 198 ? -7.525 23.185 2.975 1.00 72.88 198 CYS A C 1
ATOM 1609 O O . CYS A 1 198 ? -7.248 23.959 3.891 1.00 72.88 198 CYS A O 1
ATOM 1611 N N . SER A 1 199 ? -8.485 23.478 2.092 1.00 77.56 199 SER A N 1
ATOM 1612 C CA . SER A 1 199 ? -9.335 24.661 2.275 1.00 77.56 199 SER A CA 1
ATOM 1613 C C . SER A 1 199 ? -10.108 24.568 3.596 1.00 77.56 199 SER A C 1
ATOM 1615 O O . SER A 1 199 ? -10.504 23.480 4.014 1.00 77.56 199 SER A O 1
ATOM 1617 N N . LEU A 1 200 ? -10.372 25.709 4.241 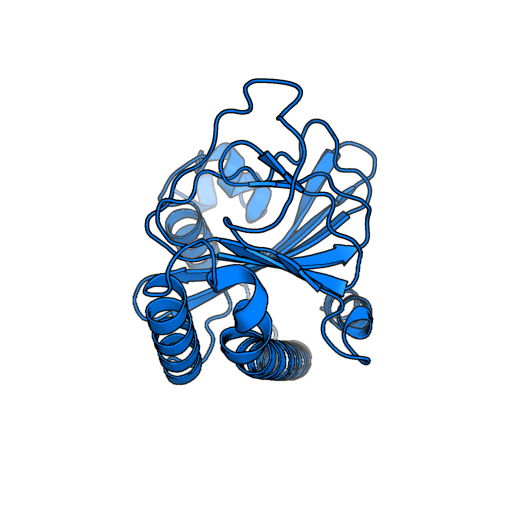1.00 75.00 200 LEU A N 1
ATOM 1618 C CA . LEU A 1 200 ? -11.174 25.770 5.471 1.00 75.00 200 LEU A CA 1
ATOM 1619 C C . LEU A 1 200 ? -12.513 25.042 5.304 1.00 75.00 200 LEU A C 1
ATOM 1621 O O . LEU A 1 200 ? -12.857 24.207 6.128 1.00 75.00 200 LEU A O 1
ATOM 1625 N N . GLN A 1 201 ? -13.196 25.261 4.178 1.00 72.69 201 GLN A N 1
ATOM 1626 C CA . GLN A 1 201 ? -14.447 24.577 3.843 1.00 72.69 201 GLN A CA 1
ATOM 1627 C C . GLN A 1 201 ? -14.294 23.050 3.792 1.00 72.69 201 GLN A C 1
ATOM 1629 O O . GLN A 1 201 ? -15.190 22.303 4.187 1.00 72.69 201 GLN A O 1
ATOM 1634 N N . ARG A 1 202 ? -13.149 22.556 3.312 1.00 70.81 202 ARG A N 1
ATOM 1635 C CA . ARG A 1 202 ? -12.865 21.123 3.271 1.00 70.81 202 ARG A CA 1
ATOM 1636 C C . ARG A 1 202 ? -12.564 20.565 4.658 1.00 70.81 202 ARG A C 1
ATOM 1638 O O . ARG A 1 202 ? -13.048 19.485 4.988 1.00 70.81 202 ARG A O 1
ATOM 1645 N N . LEU A 1 203 ? -11.793 21.292 5.460 1.00 75.06 203 LEU A N 1
ATOM 1646 C CA . LEU A 1 203 ? -11.483 20.909 6.836 1.00 75.06 203 LEU A CA 1
ATOM 1647 C C . LEU A 1 203 ? -12.756 20.873 7.694 1.00 75.06 203 LEU A C 1
ATOM 1649 O O . LEU A 1 203 ? -12.955 19.890 8.404 1.00 75.06 203 LEU A O 1
ATOM 1653 N N . GLU A 1 204 ? -13.661 21.848 7.534 1.00 72.56 204 GLU A N 1
ATOM 1654 C CA . GLU A 1 204 ? -14.992 21.871 8.162 1.00 72.56 204 GLU A CA 1
ATOM 1655 C C . GLU A 1 204 ? -15.792 20.596 7.857 1.00 72.56 204 GLU A C 1
ATOM 1657 O O . GLU A 1 204 ? -16.328 19.959 8.762 1.00 72.56 204 GLU A O 1
ATOM 1662 N N . GLN A 1 205 ? -15.829 20.175 6.587 1.00 67.81 205 GLN A N 1
ATOM 1663 C CA . GLN A 1 205 ? -16.526 18.951 6.170 1.00 67.81 205 GLN A CA 1
ATOM 1664 C C . GLN A 1 205 ? -15.928 17.679 6.780 1.00 67.81 205 GLN A C 1
ATOM 1666 O O . GLN A 1 205 ? -16.654 16.713 7.008 1.00 67.81 205 GLN A O 1
ATOM 1671 N N . ILE A 1 206 ? -14.610 17.644 6.992 1.00 65.12 206 ILE A N 1
ATOM 1672 C CA . ILE A 1 206 ? -13.924 16.447 7.492 1.00 65.12 206 ILE A CA 1
ATOM 1673 C C . ILE A 1 206 ? -14.084 16.318 9.007 1.00 65.12 206 ILE A C 1
ATOM 1675 O O . ILE A 1 206 ? -14.319 15.217 9.505 1.00 65.12 206 ILE A O 1
ATOM 1679 N N . VAL A 1 207 ? -13.957 17.425 9.739 1.00 66.12 207 VAL A N 1
ATOM 1680 C CA . VAL A 1 207 ? -14.013 17.415 11.208 1.00 66.12 207 VAL A CA 1
ATOM 1681 C C . VAL A 1 207 ? -15.413 17.653 11.768 1.00 66.12 207 VAL A C 1
ATOM 1683 O O . VAL A 1 207 ? -15.649 17.351 12.933 1.00 66.12 207 VAL A O 1
ATOM 1686 N N . GLY A 1 208 ? -16.346 18.158 10.955 1.00 57.56 208 GLY A N 1
ATOM 1687 C CA . GLY A 1 208 ? -17.724 18.447 11.362 1.00 57.56 208 GLY A CA 1
ATOM 1688 C C . GLY A 1 208 ? -17.882 19.711 12.213 1.00 57.56 208 GLY A C 1
ATOM 1689 O O . GLY A 1 208 ? -18.963 19.943 12.749 1.00 57.56 208 GLY A O 1
ATOM 1690 N N . PHE A 1 209 ? -16.832 20.529 12.337 1.00 63.69 209 PHE A N 1
ATOM 1691 C CA . PHE A 1 209 ? -16.859 21.817 13.035 1.00 63.69 209 PHE A CA 1
ATOM 1692 C C . PHE A 1 209 ? -16.838 22.967 12.031 1.00 63.69 209 PHE A C 1
ATOM 1694 O O . PHE A 1 209 ? -16.202 22.861 10.987 1.00 63.69 209 PHE A O 1
ATOM 1701 N N . ASN A 1 210 ? -17.524 24.068 12.343 1.00 65.19 210 ASN A N 1
ATOM 1702 C CA . ASN A 1 210 ? -17.518 25.262 11.496 1.00 65.19 210 ASN A CA 1
ATOM 1703 C C . ASN A 1 210 ? -16.205 26.058 11.647 1.00 65.19 210 ASN A C 1
ATOM 1705 O O . ASN A 1 210 ? -15.484 25.908 12.632 1.00 65.19 210 ASN A O 1
ATOM 1709 N N . ARG A 1 211 ? -15.931 26.969 10.712 1.00 60.56 211 ARG A N 1
ATOM 1710 C CA . ARG A 1 211 ? -14.722 27.804 10.650 1.00 60.56 211 ARG A CA 1
ATOM 1711 C C . ARG A 1 211 ? -14.453 28.610 11.909 1.00 60.56 211 ARG A C 1
ATOM 1713 O O . ARG A 1 211 ? -13.302 28.904 12.183 1.00 60.56 211 ARG A O 1
ATOM 1720 N N . PHE A 1 212 ? -15.487 28.966 12.671 1.00 62.94 212 PHE A N 1
ATOM 1721 C CA . PHE A 1 212 ? -15.329 29.731 13.908 1.00 62.94 212 PHE A CA 1
ATOM 1722 C C . PHE A 1 212 ? -14.726 28.884 15.032 1.00 62.94 212 PHE A C 1
ATOM 1724 O O . PHE A 1 212 ? -14.133 29.431 15.949 1.00 62.94 212 PHE A O 1
ATOM 1731 N N . TYR A 1 213 ? -14.857 27.560 14.943 1.00 51.62 213 TYR A N 1
ATOM 1732 C CA . TYR A 1 213 ? -14.216 26.597 15.837 1.00 51.62 213 TYR A CA 1
ATOM 1733 C C . TYR A 1 213 ? -12.818 26.164 15.365 1.00 51.62 213 TYR A C 1
ATOM 1735 O O . TYR A 1 213 ? -12.119 25.468 16.101 1.00 51.62 213 TYR A O 1
ATOM 1743 N N . LEU A 1 214 ? -12.436 26.513 14.130 1.00 53.56 214 LEU A N 1
ATOM 1744 C CA . LEU A 1 214 ? -11.186 26.090 13.487 1.00 53.56 214 LEU A CA 1
ATOM 1745 C C . LEU A 1 214 ? -10.163 27.224 13.299 1.00 53.56 214 LEU A C 1
ATOM 1747 O O . LEU A 1 214 ? -9.040 26.930 12.890 1.00 53.56 214 LEU A O 1
ATOM 1751 N N . ALA A 1 215 ? -10.561 28.477 13.538 1.00 53.06 215 ALA A N 1
ATOM 1752 C CA . ALA A 1 215 ? -9.752 29.688 13.375 1.00 53.06 215 ALA A CA 1
ATOM 1753 C C . ALA A 1 215 ? -9.063 30.118 14.676 1.00 53.06 215 ALA A C 1
ATOM 1755 O O . ALA A 1 215 ? -9.664 29.919 15.755 1.00 53.06 215 ALA A O 1
#

Sequence (215 aa):
MQQILDAFTVFDEGIRTIWCEHSPGTAPAQNIPPGIHLHREILFVLKGNYRFPLNHKVIAPQVGDVILIDRWIAHCANYSIQGRDMLHFWVNLSGARIYMWCIQLDLYGGRKYLMTGTPLAQDMQQLLNRRWDAFAELPAQEALSHLDFYMREPLAMLLDEIRFQLVRSKRQKAGISNELHPIAAIQRIIEAENGRDCSLQRLEQIVGFNRFYLA

Radius of gyration: 17.36 Å; chains: 1; bounding box: 41×46×50 Å

Secondary structure (DSSP, 8-state):
-HHHHHHGGGGTT--SEEE-TTS--BPPSS----B--SSEEEEEEEES---EEETTEEE---TTEEEEE-TT--B---TTTS--SEEEEEEEEETTEEEEEEEEE-TTS-EEEEEE-PPPPHHHHHHHHHHHHHHHTS-HHHHHHHHHHHHHHHHHHHHHHHHHHHHHHHHHHTT------HHHHHHHHHHHTTTTT--HHHHHHHHS--GGGT-